Protein AF-A0AAD3TBQ7-F1 (afdb_monomer)

pLDDT: mean 73.4, std 22.84, range [31.66, 98.44]

Nearest PDB structures (foldseek):
  2rlo-assembly1_A  TM=5.713E-01  e=7.160E-03  Homo sapiens
  6czg-assembly2_B  TM=4.416E-01  e=5.048E-02  synthetic construct
  2wwp-assembly2_B  TM=3.673E-01  e=9.680E-02  Homo sapiens
  5yvf-assembly2_B  TM=3.063E-01  e=1.090E-01  Arabidopsis thaliana

Radius of gyration: 25.87 Å; Cα contacts (8 Å, |Δi|>4): 224; chains: 1; bounding box: 69×40×96 Å

Foldseek 3Di:
DDDDDDDDDDDDDDDDDDDDDDDDDDDDDDDDDDDDDDDDDDDPDDDDPDVVVVVVVVVLQVCLQCDQAVFDWWWWADPVRDIFIWGWHWDQDPLLFIKIKTWGDDDDDDDIDIDIFTFQDKAQPDDQRPVQCPDPQSVFKGKMWTATPVRDTIMIIDSGPVRSCSNRVNSVVSNVRSVVVCCVVVVPD

Sequence (189 aa):
MLYAHTALRGAATMKARTAKEMCNIAAVLPMERGLGMGMGMKTDSYTFQTGELFAKQDFFSLCSERLLAGGGELLKRTRTGELHWKRVSVYINDLDQVVLKMKSRRVAGTLTKKKKKILVEVYKDIPAWPERCLVEGAEERRYFGLKTVAGRVIQFECRNQQEFNVWTHGISRLLGVAKERRLKYFGVL

InterPro domains:
  IPR008546 VAN3-binding protein-like, auxin canalisation domain [PF05703] (4-33)
  IPR013666 Pleckstrin-like, plant [PF08458] (73-177)
  IPR040269 VAN3-binding protein [PTHR31351] (4-178)

Structure (mmCIF, N/CA/C/O backbone):
data_AF-A0AAD3TBQ7-F1
#
_entry.id   AF-A0AAD3TBQ7-F1
#
loop_
_atom_site.group_PDB
_atom_site.id
_atom_site.type_symbol
_atom_site.label_atom_id
_atom_site.label_alt_id
_atom_site.label_comp_id
_atom_site.label_asym_id
_atom_site.label_entity_id
_atom_site.label_seq_id
_atom_site.pdbx_PDB_ins_code
_atom_site.Cartn_x
_atom_site.Cartn_y
_atom_site.Cartn_z
_atom_site.occupancy
_atom_site.B_iso_or_equiv
_atom_site.auth_seq_id
_atom_site.auth_comp_id
_atom_site.auth_asym_id
_atom_site.auth_atom_id
_atom_site.pdbx_PDB_model_num
ATOM 1 N N . MET A 1 1 ? -6.670 5.256 -71.013 1.00 42.25 1 MET A N 1
ATOM 2 C CA . MET A 1 1 ? -5.350 5.856 -70.726 1.00 42.25 1 MET A CA 1
ATOM 3 C C . MET A 1 1 ? -4.974 5.524 -69.290 1.00 42.25 1 MET A C 1
ATOM 5 O O . MET A 1 1 ? -5.834 5.591 -68.424 1.00 42.25 1 MET A O 1
ATOM 9 N N . LEU A 1 2 ? -3.727 5.083 -69.113 1.00 46.84 2 LEU A N 1
ATOM 10 C CA . LEU A 1 2 ? -2.997 4.741 -67.877 1.00 46.84 2 LEU A CA 1
ATOM 11 C C . LEU A 1 2 ? -2.989 5.960 -66.910 1.00 46.84 2 LEU A C 1
ATOM 13 O O . LEU A 1 2 ? -3.195 7.072 -67.381 1.00 46.84 2 LEU A O 1
ATOM 17 N N . TYR A 1 3 ? -2.831 5.888 -65.581 1.00 46.12 3 TYR A N 1
ATOM 18 C CA . TYR A 1 3 ? -1.814 5.214 -64.763 1.00 46.12 3 TYR A CA 1
ATOM 19 C C . TYR A 1 3 ? -2.319 4.963 -63.325 1.00 46.12 3 TYR A C 1
ATOM 21 O O . TYR A 1 3 ? -3.111 5.733 -62.786 1.00 46.12 3 TYR A O 1
ATOM 29 N N . ALA A 1 4 ? -1.799 3.908 -62.693 1.00 55.41 4 ALA A N 1
ATOM 30 C CA . ALA A 1 4 ? -1.870 3.659 -61.252 1.00 55.41 4 ALA A CA 1
ATOM 31 C C . ALA A 1 4 ? -0.848 4.518 -60.483 1.00 55.41 4 ALA A C 1
ATOM 33 O O . ALA A 1 4 ? 0.204 4.830 -61.036 1.00 55.41 4 ALA A O 1
ATOM 34 N N . HIS A 1 5 ? -1.073 4.785 -59.188 1.00 47.25 5 HIS A N 1
ATOM 35 C CA . HIS A 1 5 ? 0.042 4.838 -58.237 1.00 47.25 5 HIS A CA 1
ATOM 36 C C . HIS A 1 5 ? -0.367 4.480 -56.799 1.00 47.25 5 HIS A C 1
ATOM 38 O O . HIS A 1 5 ? -1.436 4.826 -56.304 1.00 47.25 5 HIS A O 1
ATOM 44 N N . THR A 1 6 ? 0.530 3.723 -56.183 1.00 54.62 6 THR A N 1
ATOM 45 C CA . THR A 1 6 ? 0.388 2.851 -55.016 1.00 54.62 6 THR A CA 1
ATOM 46 C C . THR A 1 6 ? 0.712 3.564 -53.694 1.00 54.62 6 THR A C 1
ATOM 48 O O . THR A 1 6 ? 1.443 4.550 -53.666 1.00 54.62 6 THR A O 1
ATOM 51 N N . ALA A 1 7 ? 0.174 3.022 -52.595 1.00 51.16 7 ALA A N 1
ATOM 52 C CA . ALA A 1 7 ? 0.350 3.422 -51.195 1.00 51.16 7 ALA A CA 1
ATOM 53 C C . ALA A 1 7 ? 1.805 3.422 -50.675 1.00 51.16 7 ALA A C 1
ATOM 55 O O . ALA A 1 7 ? 2.646 2.679 -51.177 1.00 51.16 7 ALA A O 1
ATOM 56 N N . LEU A 1 8 ? 2.060 4.122 -49.555 1.00 45.53 8 LEU A N 1
ATOM 57 C CA . LEU A 1 8 ? 3.226 3.855 -48.701 1.00 45.53 8 LEU A CA 1
ATOM 58 C C . LEU A 1 8 ? 2.840 3.729 -47.213 1.00 45.53 8 LEU A C 1
ATOM 60 O O . LEU A 1 8 ? 2.428 4.686 -46.560 1.00 45.53 8 LEU A O 1
ATOM 64 N N . ARG A 1 9 ? 2.998 2.507 -46.685 1.00 55.53 9 ARG A N 1
ATOM 65 C CA . ARG A 1 9 ? 3.034 2.157 -45.256 1.00 55.53 9 ARG A CA 1
ATOM 66 C C . ARG A 1 9 ? 4.308 2.740 -44.641 1.00 55.53 9 ARG A C 1
ATOM 68 O O . ARG A 1 9 ? 5.403 2.341 -45.024 1.00 55.53 9 ARG A O 1
ATOM 75 N N . GLY A 1 10 ? 4.179 3.604 -43.640 1.00 47.69 10 GLY A N 1
ATOM 76 C CA . GLY A 1 10 ? 5.296 3.930 -42.754 1.00 47.69 10 GLY A CA 1
ATOM 77 C C . GLY A 1 10 ? 5.580 2.756 -41.815 1.00 47.69 10 GLY A C 1
ATOM 78 O O . GLY A 1 10 ? 4.880 2.583 -40.822 1.00 47.69 10 GLY A O 1
ATOM 79 N N . ALA A 1 11 ? 6.583 1.936 -42.134 1.00 49.84 11 ALA A N 1
ATOM 80 C CA . ALA A 1 11 ? 7.152 0.941 -41.229 1.00 49.84 11 ALA A CA 1
ATOM 81 C C . ALA A 1 11 ? 8.442 1.513 -40.625 1.00 49.84 11 ALA A C 1
ATOM 83 O O . ALA A 1 11 ? 9.404 1.765 -41.347 1.00 49.84 11 ALA A O 1
ATOM 84 N N . ALA A 1 12 ? 8.462 1.741 -39.310 1.00 52.12 12 ALA A N 1
ATOM 85 C CA . ALA A 1 12 ? 9.666 2.146 -38.593 1.00 52.12 12 ALA A CA 1
ATOM 86 C C . ALA A 1 12 ? 10.399 0.906 -38.064 1.00 52.12 12 ALA A C 1
ATOM 88 O O . ALA A 1 12 ? 9.845 0.070 -37.351 1.00 52.12 12 ALA A O 1
ATOM 89 N N . THR A 1 13 ? 11.654 0.799 -38.475 1.00 50.44 13 THR A N 1
ATOM 90 C CA . THR A 1 13 ? 12.588 -0.309 -38.295 1.00 50.44 13 THR A CA 1
ATOM 91 C C . THR A 1 13 ? 13.073 -0.412 -36.847 1.00 50.44 13 THR A C 1
ATOM 93 O O . THR A 1 13 ? 13.692 0.509 -36.317 1.00 50.44 13 THR A O 1
ATOM 96 N N . MET A 1 14 ? 12.861 -1.570 -36.219 1.00 45.75 14 MET A N 1
ATOM 97 C CA . MET A 1 14 ? 13.559 -1.973 -34.996 1.00 45.75 14 MET A CA 1
ATOM 98 C C . MET A 1 14 ? 15.008 -2.337 -35.350 1.00 45.75 14 MET A C 1
ATOM 100 O O . MET A 1 14 ? 15.237 -3.264 -36.125 1.00 45.75 14 MET A O 1
ATOM 104 N N . LYS A 1 15 ? 15.996 -1.635 -34.783 1.00 49.78 15 LYS A N 1
ATOM 105 C CA . LYS A 1 15 ? 17.397 -2.080 -34.819 1.00 49.78 15 LYS A CA 1
ATOM 106 C C . LYS A 1 15 ? 17.667 -2.993 -33.628 1.00 49.78 15 LYS A C 1
ATOM 108 O O . LYS A 1 15 ? 17.834 -2.530 -32.504 1.00 49.78 15 LYS A O 1
ATOM 113 N N . ALA A 1 16 ? 17.725 -4.288 -33.915 1.00 45.72 16 ALA A N 1
ATOM 114 C CA . ALA A 1 16 ? 18.378 -5.279 -33.077 1.00 45.72 16 ALA A CA 1
ATOM 115 C C . ALA A 1 16 ? 19.889 -5.003 -33.030 1.00 45.72 16 ALA A C 1
ATOM 117 O O . ALA A 1 16 ? 20.486 -4.603 -34.033 1.00 45.72 16 ALA A O 1
ATOM 118 N N . ARG A 1 17 ? 20.516 -5.242 -31.876 1.00 52.56 17 ARG A N 1
ATOM 119 C CA . ARG A 1 17 ? 21.960 -5.461 -31.799 1.00 52.56 17 ARG A CA 1
ATOM 120 C C . ARG A 1 17 ? 22.210 -6.890 -31.347 1.00 52.56 17 ARG A C 1
ATOM 122 O O . ARG A 1 17 ? 21.665 -7.351 -30.349 1.00 52.56 17 ARG A O 1
ATOM 129 N N . THR A 1 18 ? 22.978 -7.554 -32.192 1.00 41.75 18 THR A N 1
ATOM 130 C CA . THR A 1 18 ? 23.387 -8.951 -32.201 1.00 41.75 18 THR A CA 1
ATOM 131 C C . THR A 1 18 ? 24.326 -9.272 -31.043 1.00 41.75 18 THR A C 1
ATOM 133 O O . THR A 1 18 ? 25.149 -8.445 -30.655 1.00 41.75 18 THR A O 1
ATOM 136 N N . ALA A 1 19 ? 24.199 -10.494 -30.530 1.00 43.62 19 ALA A N 1
ATOM 137 C CA . ALA A 1 19 ? 25.083 -11.093 -29.544 1.00 43.62 19 ALA A CA 1
ATOM 138 C C . ALA A 1 19 ? 26.483 -11.375 -30.114 1.00 43.62 19 ALA A C 1
ATOM 140 O O . ALA A 1 19 ? 26.628 -11.893 -31.221 1.00 43.62 19 ALA A O 1
ATOM 141 N N . LYS A 1 20 ? 27.493 -11.054 -29.310 1.00 42.38 20 LYS A N 1
ATOM 142 C CA . LYS A 1 20 ? 28.893 -11.497 -29.365 1.00 42.38 20 LYS A CA 1
ATOM 143 C C . LYS A 1 20 ? 29.480 -10.985 -28.032 1.00 42.38 20 LYS A C 1
ATOM 145 O O . LYS A 1 20 ? 29.210 -9.845 -27.687 1.00 42.38 20 LYS A O 1
ATOM 150 N N . GLU A 1 21 ? 30.158 -11.718 -27.161 1.00 40.66 21 GLU A N 1
ATOM 151 C CA . GL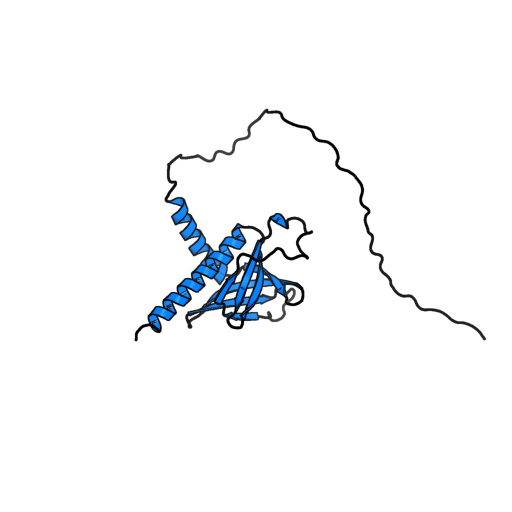U A 1 21 ? 31.088 -12.830 -27.311 1.00 40.66 21 GLU A CA 1
ATOM 152 C C . GLU A 1 21 ? 31.076 -13.701 -26.041 1.00 40.66 21 GLU A C 1
ATOM 154 O O . GLU A 1 21 ? 30.548 -13.330 -24.995 1.00 40.66 21 GLU A O 1
ATOM 159 N N . MET A 1 22 ? 31.643 -14.894 -26.180 1.00 32.91 22 MET A N 1
ATOM 160 C CA . MET A 1 22 ? 31.826 -15.917 -25.155 1.00 32.91 22 MET A CA 1
ATOM 161 C C . MET A 1 22 ? 32.730 -15.392 -24.029 1.00 32.91 22 MET A C 1
ATOM 163 O O . MET A 1 22 ? 33.886 -15.076 -24.290 1.00 32.91 22 MET A O 1
ATOM 167 N N . CYS A 1 23 ? 32.262 -15.371 -22.779 1.00 40.97 23 CYS A N 1
ATOM 168 C CA . CYS A 1 23 ? 33.160 -15.181 -21.636 1.00 40.97 23 CYS A CA 1
ATOM 169 C C . CYS A 1 23 ? 33.561 -16.543 -21.080 1.00 40.97 23 CYS A C 1
ATOM 171 O O . CYS A 1 23 ? 32.899 -17.131 -20.228 1.00 40.97 23 CYS A O 1
ATOM 173 N N . ASN A 1 24 ? 34.656 -17.029 -21.650 1.00 36.28 24 ASN A N 1
ATOM 174 C CA . ASN A 1 24 ? 35.470 -18.114 -21.148 1.00 36.28 24 ASN A CA 1
ATOM 175 C C . ASN A 1 24 ? 36.608 -17.506 -20.304 1.00 36.28 24 ASN A C 1
ATOM 177 O O . ASN A 1 24 ? 37.089 -16.420 -20.618 1.00 36.28 24 ASN A O 1
ATOM 181 N N . ILE A 1 25 ? 37.088 -18.291 -19.338 1.00 39.38 25 ILE A N 1
ATOM 182 C CA . ILE A 1 25 ? 38.365 -18.172 -18.607 1.00 39.38 25 ILE A CA 1
ATOM 183 C C . ILE A 1 25 ? 38.334 -17.421 -17.263 1.00 39.38 25 ILE A C 1
ATOM 185 O O . ILE A 1 25 ? 38.045 -16.235 -17.138 1.00 39.38 25 ILE A O 1
ATOM 189 N N . ALA A 1 26 ? 38.710 -18.211 -16.258 1.00 40.97 26 ALA A N 1
ATOM 190 C CA . ALA A 1 26 ? 39.033 -17.889 -14.883 1.00 40.97 26 ALA A CA 1
ATOM 191 C C . ALA A 1 26 ? 40.442 -17.282 -14.715 1.00 40.97 26 ALA A C 1
ATOM 193 O O . ALA A 1 26 ? 41.349 -17.632 -15.461 1.00 40.97 26 ALA A O 1
ATOM 194 N N . ALA A 1 27 ? 40.623 -16.478 -13.662 1.00 35.12 27 ALA A N 1
ATOM 195 C CA . ALA A 1 27 ? 41.831 -16.325 -12.821 1.00 35.12 27 ALA A CA 1
ATOM 196 C C . ALA A 1 27 ? 41.459 -15.313 -11.708 1.00 35.12 27 ALA A C 1
ATOM 198 O O . ALA A 1 27 ? 41.005 -14.219 -12.016 1.00 35.12 27 ALA A O 1
ATOM 199 N N . VAL A 1 28 ? 41.314 -15.670 -10.427 1.00 31.66 28 VAL A N 1
ATOM 200 C CA . VAL A 1 28 ? 42.328 -15.988 -9.396 1.00 31.66 28 VAL A CA 1
ATOM 201 C C . VAL A 1 28 ? 43.287 -14.820 -9.053 1.00 31.66 28 VAL A C 1
ATOM 203 O O . VAL A 1 28 ? 44.365 -14.723 -9.620 1.00 31.66 28 VAL A O 1
ATOM 206 N N . LEU A 1 29 ? 42.854 -14.027 -8.050 1.00 36.78 29 LEU A N 1
ATOM 207 C CA . LEU A 1 29 ? 43.549 -13.449 -6.862 1.00 36.78 29 LEU A CA 1
ATOM 208 C C . LEU A 1 29 ? 44.758 -12.460 -7.031 1.00 36.78 29 LEU A C 1
ATOM 210 O O . LEU A 1 29 ? 45.100 -12.101 -8.148 1.00 36.78 29 LEU A O 1
ATOM 214 N N . PRO A 1 30 ? 45.366 -11.924 -5.936 1.00 48.38 30 PRO A N 1
ATOM 215 C CA . PRO A 1 30 ? 45.041 -10.636 -5.282 1.00 48.38 30 PRO A CA 1
ATOM 216 C C . PRO A 1 30 ? 46.277 -9.704 -5.107 1.00 48.38 30 PRO A C 1
ATOM 218 O O . PRO A 1 30 ? 47.409 -10.164 -5.215 1.00 48.38 30 PRO A O 1
ATOM 221 N N . MET A 1 31 ? 46.119 -8.421 -4.731 1.00 34.81 31 MET A N 1
ATOM 222 C CA . MET A 1 31 ? 47.229 -7.695 -4.073 1.00 34.81 31 MET A CA 1
ATOM 223 C C . MET A 1 31 ? 46.804 -6.478 -3.238 1.00 34.81 31 MET A C 1
ATOM 225 O O . MET A 1 31 ? 46.026 -5.634 -3.677 1.00 34.81 31 MET A O 1
ATOM 229 N N . GLU A 1 32 ? 47.369 -6.409 -2.031 1.00 43.44 32 GLU A N 1
ATOM 230 C CA . GLU A 1 32 ? 47.371 -5.280 -1.097 1.00 43.44 32 GLU A CA 1
ATOM 231 C C . GLU A 1 32 ? 48.221 -4.099 -1.597 1.00 43.44 32 GLU A C 1
ATOM 233 O O . GLU A 1 32 ? 49.292 -4.308 -2.169 1.00 43.44 32 GLU A O 1
ATOM 238 N N . ARG A 1 33 ? 47.810 -2.867 -1.257 1.00 38.25 33 ARG A N 1
ATOM 239 C CA . ARG A 1 33 ? 48.597 -1.854 -0.509 1.00 38.25 33 ARG A CA 1
ATOM 240 C C . ARG A 1 33 ? 47.831 -0.530 -0.468 1.00 38.25 33 ARG A C 1
ATOM 242 O O . ARG A 1 33 ? 47.421 -0.001 -1.495 1.00 38.25 33 ARG A O 1
ATOM 249 N N . GLY A 1 34 ? 47.621 -0.032 0.748 1.00 34.09 34 GLY A N 1
ATOM 250 C CA . GLY A 1 34 ? 46.880 1.194 1.026 1.00 34.09 34 GLY A CA 1
ATOM 251 C C . GLY A 1 34 ? 47.689 2.472 0.841 1.00 34.09 34 GLY A C 1
ATOM 252 O O . GLY A 1 34 ? 48.913 2.436 0.826 1.00 34.09 34 GLY A O 1
ATOM 253 N N . LEU A 1 35 ? 46.969 3.592 0.787 1.00 33.34 35 LEU A N 1
ATOM 254 C CA . LEU A 1 35 ? 47.406 4.927 1.189 1.00 33.34 35 LEU A CA 1
ATOM 255 C C . LEU A 1 35 ? 46.152 5.708 1.606 1.00 33.34 35 LEU A C 1
ATOM 257 O O . LEU A 1 35 ? 45.131 5.686 0.920 1.00 33.34 35 LEU A O 1
ATOM 261 N N . GLY A 1 36 ? 46.218 6.301 2.796 1.00 33.72 36 GLY A N 1
ATOM 262 C CA . GLY A 1 36 ? 45.085 6.898 3.487 1.00 33.72 36 GLY A CA 1
ATOM 263 C C . GLY A 1 36 ? 44.703 8.290 2.996 1.00 33.72 36 GLY A C 1
ATOM 264 O O . GLY A 1 36 ? 45.532 9.061 2.529 1.00 33.72 36 GLY A O 1
ATOM 265 N N . MET A 1 37 ? 43.439 8.632 3.229 1.00 37.91 37 MET A N 1
ATOM 266 C CA . MET A 1 37 ? 43.007 10.005 3.452 1.00 37.91 37 MET A CA 1
ATOM 267 C C . MET A 1 37 ? 41.898 9.966 4.501 1.00 37.91 37 MET A C 1
ATOM 269 O O . MET A 1 37 ? 40.911 9.244 4.360 1.00 37.91 37 MET A O 1
ATOM 273 N N . GLY A 1 38 ? 42.127 10.673 5.604 1.00 36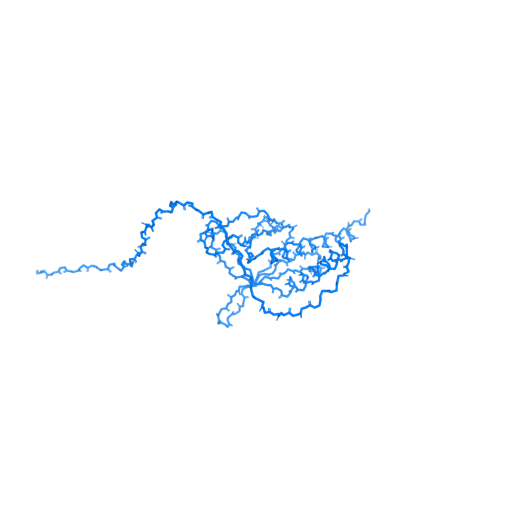.44 38 GLY A N 1
ATOM 274 C CA . GLY A 1 38 ? 41.264 10.655 6.770 1.00 36.44 38 GLY A CA 1
ATOM 275 C C . GLY A 1 38 ? 39.954 11.402 6.553 1.00 36.44 38 GLY A C 1
ATOM 276 O O . GLY A 1 38 ? 39.926 12.501 6.010 1.00 36.44 38 GLY A O 1
ATOM 277 N N . MET A 1 39 ? 38.888 10.827 7.099 1.00 38.50 39 MET A N 1
ATOM 278 C CA . MET A 1 39 ? 37.753 11.574 7.622 1.00 38.50 39 MET A CA 1
ATOM 279 C C . MET A 1 39 ? 37.500 11.011 9.021 1.00 38.50 39 MET A C 1
ATOM 281 O O . MET A 1 39 ? 37.041 9.882 9.182 1.00 38.50 39 MET A O 1
ATOM 285 N N . GLY A 1 40 ? 37.902 11.770 10.039 1.00 34.12 40 GLY A N 1
ATOM 286 C CA . GLY A 1 40 ? 37.692 11.410 11.432 1.00 34.12 40 GLY A CA 1
ATOM 287 C C . GLY A 1 40 ? 36.212 11.487 11.786 1.00 34.12 40 GLY A C 1
ATOM 288 O O . GLY A 1 40 ? 35.652 12.575 11.891 1.00 34.12 40 GLY A O 1
ATOM 289 N N . MET A 1 41 ? 35.596 10.336 12.027 1.00 42.22 41 MET A N 1
ATOM 290 C CA . MET A 1 41 ? 34.458 10.238 12.931 1.00 42.22 41 MET A CA 1
ATOM 291 C C . MET A 1 41 ? 34.954 9.506 14.171 1.00 42.22 41 MET A C 1
ATOM 293 O O . MET A 1 41 ? 35.457 8.389 14.083 1.00 42.22 41 MET A O 1
ATOM 297 N N . LYS A 1 42 ? 34.884 10.187 15.317 1.00 32.50 42 LYS A N 1
ATOM 298 C CA . LYS A 1 42 ? 35.161 9.603 16.627 1.00 32.50 42 LYS A CA 1
ATOM 2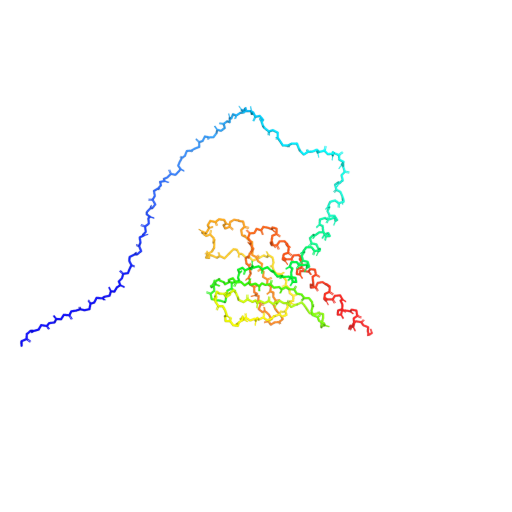99 C C . LYS A 1 42 ? 34.248 8.394 16.824 1.00 32.50 42 LYS A C 1
ATOM 301 O O . LYS A 1 42 ? 33.032 8.544 16.906 1.00 32.50 42 LYS A O 1
ATOM 306 N N . THR A 1 43 ? 34.853 7.216 16.883 1.00 34.41 43 THR A N 1
ATOM 307 C CA . THR A 1 43 ? 34.223 5.994 17.369 1.00 34.41 43 THR A CA 1
ATOM 308 C C . THR A 1 43 ? 34.377 5.985 18.882 1.00 34.41 43 THR A C 1
ATOM 310 O O . THR A 1 43 ? 35.428 5.599 19.387 1.00 34.41 43 THR A O 1
ATOM 313 N N . ASP A 1 44 ? 33.343 6.406 19.603 1.00 34.94 44 ASP A N 1
ATOM 314 C CA . ASP A 1 44 ? 33.215 6.028 21.006 1.00 34.94 44 ASP A CA 1
ATOM 315 C C . ASP A 1 44 ? 32.627 4.617 21.030 1.00 34.94 44 ASP A C 1
ATOM 317 O O . ASP A 1 44 ? 31.449 4.388 20.752 1.00 34.94 44 ASP A O 1
ATOM 321 N N . SER A 1 45 ? 33.493 3.646 21.301 1.00 47.94 45 SER A N 1
ATOM 322 C CA . SER A 1 45 ? 33.112 2.275 21.598 1.00 47.94 45 SER A CA 1
ATOM 323 C C . SER A 1 45 ? 32.361 2.244 22.927 1.00 47.94 45 SER A C 1
ATOM 325 O O . SER A 1 45 ? 32.974 2.304 23.993 1.00 47.94 45 SER A O 1
ATOM 327 N N . TYR A 1 46 ? 31.041 2.102 22.873 1.00 39.41 46 TYR A N 1
ATOM 328 C CA . TYR A 1 46 ? 30.271 1.563 23.983 1.00 39.41 46 TYR A CA 1
ATOM 329 C C . TYR A 1 46 ? 29.381 0.430 23.468 1.00 39.41 46 TYR A C 1
ATOM 331 O O . TYR A 1 46 ? 28.558 0.575 22.568 1.00 39.41 46 TYR A O 1
ATOM 339 N N . THR A 1 47 ? 29.608 -0.745 24.037 1.00 48.28 47 THR A N 1
ATOM 340 C CA . THR A 1 47 ? 28.733 -1.915 24.021 1.00 48.28 47 THR A CA 1
ATOM 341 C C . THR A 1 47 ? 27.272 -1.516 24.233 1.00 48.28 47 THR A C 1
ATOM 343 O O . THR A 1 47 ? 26.900 -1.159 25.347 1.00 48.28 47 THR A O 1
ATOM 346 N N . PHE A 1 48 ? 26.429 -1.607 23.199 1.00 42.81 48 PHE A N 1
ATOM 347 C CA . PHE A 1 48 ? 24.973 -1.491 23.359 1.00 42.81 48 PHE A CA 1
ATOM 348 C C . PHE A 1 48 ? 24.203 -2.281 22.291 1.00 42.81 48 PHE A C 1
ATOM 350 O O . PHE A 1 48 ? 23.407 -1.752 21.522 1.00 42.81 48 PHE A O 1
ATOM 357 N N . GLN A 1 49 ? 24.415 -3.597 22.260 1.00 47.25 49 GLN A N 1
ATOM 358 C CA . GLN A 1 49 ? 23.790 -4.505 21.287 1.00 47.25 49 GLN A CA 1
ATOM 359 C C . GLN A 1 49 ? 22.278 -4.747 21.523 1.00 47.25 49 GLN A C 1
ATOM 361 O O . GLN A 1 49 ? 21.664 -5.550 20.826 1.00 47.25 49 GLN A O 1
ATOM 366 N N . THR A 1 50 ? 21.652 -4.025 22.462 1.00 48.16 50 THR A N 1
ATOM 367 C CA . THR A 1 50 ? 20.253 -4.251 22.878 1.00 48.16 50 THR A CA 1
ATOM 368 C C . THR A 1 50 ? 19.359 -3.005 22.751 1.00 48.16 50 THR A C 1
ATOM 370 O O . THR A 1 50 ? 18.155 -3.139 22.553 1.00 48.16 50 THR A O 1
ATOM 373 N N . GLY A 1 51 ? 19.916 -1.786 22.796 1.00 44.72 51 GLY A N 1
ATOM 374 C CA . GLY A 1 51 ? 19.149 -0.525 22.718 1.00 44.72 51 GLY A CA 1
ATOM 375 C C . GLY A 1 51 ? 18.949 0.031 21.303 1.00 44.72 51 GLY A C 1
ATOM 376 O O . GLY A 1 51 ? 17.934 0.672 21.036 1.00 44.72 51 GLY A O 1
ATOM 377 N N . GLU A 1 52 ? 19.855 -0.268 20.365 1.00 48.44 52 GLU A N 1
ATOM 378 C CA . GLU A 1 52 ? 19.722 0.145 18.958 1.00 48.44 52 GLU A CA 1
ATOM 379 C C . GLU A 1 52 ? 18.494 -0.467 18.283 1.00 48.44 52 GLU A C 1
ATOM 381 O O . GLU A 1 52 ? 17.867 0.173 17.447 1.00 48.44 52 GLU A O 1
ATOM 386 N N . LEU A 1 53 ? 18.120 -1.696 18.644 1.00 49.53 53 LEU A N 1
ATOM 387 C CA . LEU A 1 53 ? 16.975 -2.385 18.047 1.00 49.53 53 LEU A CA 1
ATOM 388 C C . LEU A 1 53 ? 15.643 -1.751 18.463 1.00 49.53 53 LEU A C 1
ATOM 390 O O . LEU A 1 53 ? 14.766 -1.599 17.614 1.00 49.53 53 LEU A O 1
ATOM 394 N N . PHE A 1 54 ? 15.521 -1.327 19.724 1.00 47.03 54 PHE A N 1
ATOM 395 C CA . PHE A 1 54 ? 14.359 -0.587 20.224 1.00 47.03 54 PHE A CA 1
ATOM 396 C C . PHE A 1 54 ? 14.288 0.814 19.610 1.00 47.03 54 PHE A C 1
ATOM 398 O O . PHE A 1 54 ? 13.279 1.157 19.002 1.00 47.03 54 PHE A O 1
ATOM 405 N N . ALA A 1 55 ? 15.389 1.571 19.628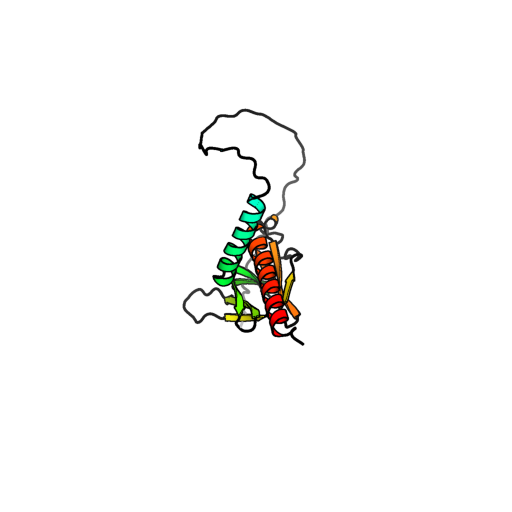 1.00 54.53 55 ALA A N 1
ATOM 406 C CA . ALA A 1 55 ? 15.440 2.901 19.019 1.00 54.53 55 ALA A CA 1
ATOM 407 C C . ALA A 1 55 ? 15.184 2.865 17.501 1.00 54.53 55 ALA A C 1
ATOM 409 O O . ALA A 1 55 ? 14.510 3.734 16.948 1.00 54.53 55 ALA A O 1
ATOM 410 N N . LYS A 1 56 ? 15.671 1.829 16.809 1.00 55.06 56 LYS A N 1
ATOM 411 C CA . LYS A 1 56 ? 15.432 1.608 15.380 1.00 55.06 56 LYS A CA 1
ATOM 412 C C . LYS A 1 56 ? 13.990 1.178 15.113 1.00 55.06 56 LYS A C 1
ATOM 414 O O . LYS A 1 56 ? 13.420 1.642 14.128 1.00 55.06 56 LYS A O 1
ATOM 419 N N . GLN A 1 57 ? 13.378 0.354 15.969 1.00 55.12 57 GLN A N 1
ATOM 420 C CA . GLN A 1 57 ? 11.944 0.045 15.890 1.00 55.12 57 GLN A CA 1
ATOM 421 C C . GLN A 1 57 ? 11.082 1.294 16.099 1.00 55.12 57 GLN A C 1
ATOM 423 O O . GLN A 1 57 ? 10.168 1.516 15.307 1.00 55.12 57 GLN A O 1
ATOM 428 N N . ASP A 1 58 ? 11.411 2.144 17.070 1.00 60.47 58 ASP A N 1
ATOM 429 C CA . ASP A 1 58 ? 10.707 3.403 17.333 1.00 60.47 58 ASP A CA 1
ATOM 430 C C . ASP A 1 58 ? 10.904 4.421 16.204 1.00 60.47 58 ASP A C 1
ATOM 432 O O . ASP A 1 58 ? 9.952 5.067 15.764 1.00 60.47 58 ASP A O 1
ATOM 436 N N . PHE A 1 59 ? 12.109 4.503 15.640 1.00 57.47 59 PHE A N 1
ATOM 437 C CA . PHE A 1 59 ? 12.390 5.338 14.476 1.00 57.47 59 PHE A CA 1
ATOM 438 C C . PHE A 1 59 ? 11.654 4.843 13.226 1.00 57.47 59 PHE A C 1
ATOM 440 O O . PHE A 1 59 ? 10.992 5.631 12.555 1.00 57.47 59 PHE A O 1
ATOM 447 N N . PHE A 1 60 ? 11.675 3.539 12.921 1.00 59.75 60 PHE A N 1
ATOM 448 C CA . PHE A 1 60 ? 10.865 2.976 11.834 1.00 59.75 60 PHE A CA 1
ATOM 449 C C . PHE A 1 60 ? 9.370 3.186 12.078 1.00 59.75 60 PHE A C 1
ATOM 451 O O . PHE A 1 60 ? 8.628 3.453 11.136 1.00 59.75 60 PHE A O 1
ATOM 458 N N . SER A 1 61 ? 8.927 3.110 13.327 1.00 60.84 61 SER A N 1
ATOM 459 C CA . SER A 1 61 ? 7.550 3.327 13.764 1.00 60.84 61 SER A CA 1
ATOM 460 C C . SER A 1 61 ? 7.094 4.779 13.536 1.00 60.84 61 SER A C 1
ATOM 462 O O . SER A 1 61 ? 6.080 4.996 12.870 1.00 60.84 61 SER A O 1
ATOM 464 N N . LEU A 1 62 ? 7.882 5.773 13.961 1.00 62.00 62 LEU A N 1
ATOM 465 C CA . LEU A 1 62 ? 7.609 7.208 13.787 1.00 62.00 62 LEU A CA 1
ATOM 466 C C . LEU A 1 62 ? 7.790 7.681 12.338 1.00 62.00 62 LEU A C 1
ATOM 468 O O . LEU A 1 62 ? 6.954 8.418 11.803 1.00 62.00 62 LEU A O 1
ATOM 472 N N . CYS A 1 63 ? 8.868 7.251 11.675 1.00 58.75 63 CYS A N 1
ATOM 473 C CA . CYS A 1 63 ? 9.123 7.582 10.277 1.00 58.75 63 CYS A CA 1
ATOM 474 C C . CYS A 1 63 ? 8.089 6.938 9.363 1.00 58.75 63 CYS A C 1
ATOM 476 O O . CYS A 1 63 ? 7.627 7.604 8.440 1.00 58.75 63 CYS A O 1
ATOM 478 N N . SER A 1 64 ? 7.682 5.688 9.613 1.00 65.25 64 SER A N 1
ATOM 479 C CA . SER A 1 64 ? 6.643 5.051 8.801 1.00 65.25 64 SER A CA 1
ATOM 480 C C . SER A 1 64 ? 5.311 5.766 8.949 1.00 65.25 64 SER A C 1
ATOM 482 O O . SER A 1 64 ? 4.689 6.053 7.940 1.00 65.25 64 SER A O 1
ATOM 484 N N . GLU A 1 65 ? 4.889 6.161 10.146 1.00 67.44 65 GLU A N 1
ATOM 485 C CA . GLU A 1 65 ? 3.606 6.846 10.318 1.00 67.44 65 GLU A CA 1
ATOM 486 C C . GLU A 1 65 ? 3.564 8.202 9.593 1.00 67.44 65 GLU A C 1
ATOM 488 O O . GLU A 1 65 ? 2.647 8.467 8.807 1.00 67.44 65 GLU A O 1
ATOM 493 N N . ARG A 1 66 ? 4.612 9.024 9.754 1.00 69.88 66 ARG A N 1
ATOM 494 C CA . ARG A 1 66 ? 4.741 10.306 9.040 1.00 69.88 66 ARG A CA 1
ATOM 495 C C . ARG A 1 66 ? 4.875 10.126 7.526 1.00 69.88 66 ARG A C 1
ATOM 497 O O . ARG A 1 66 ? 4.237 10.867 6.777 1.00 69.88 66 ARG A O 1
ATOM 504 N N . LEU A 1 67 ? 5.656 9.151 7.059 1.00 72.31 67 LEU A N 1
ATOM 505 C CA . LEU A 1 67 ? 5.841 8.883 5.625 1.00 72.31 67 LEU A CA 1
ATOM 506 C C . LEU A 1 67 ? 4.582 8.296 4.982 1.00 72.31 67 LEU A C 1
ATOM 508 O O . LEU A 1 67 ? 4.213 8.695 3.878 1.00 72.31 67 LEU A O 1
ATOM 512 N N . LEU A 1 68 ? 3.886 7.393 5.671 1.00 79.62 68 LEU A N 1
ATOM 513 C CA . LEU A 1 68 ? 2.644 6.796 5.193 1.00 79.62 68 LEU A CA 1
ATOM 514 C C . LEU A 1 68 ? 1.540 7.851 5.096 1.00 79.62 68 LEU A C 1
ATOM 516 O O . LEU A 1 68 ? 0.862 7.917 4.068 1.00 79.62 68 LEU A O 1
ATOM 520 N N . ALA A 1 69 ? 1.391 8.721 6.099 1.00 77.19 69 ALA A N 1
ATOM 521 C CA . ALA A 1 69 ? 0.389 9.784 6.082 1.00 77.19 69 ALA A CA 1
ATOM 522 C C . ALA A 1 69 ? 0.744 10.925 5.103 1.00 77.19 69 ALA A C 1
ATOM 524 O O . ALA A 1 69 ? -0.118 11.372 4.337 1.00 77.19 69 ALA A O 1
ATOM 525 N N . GLY A 1 70 ? 2.010 11.367 5.081 1.00 77.06 70 GLY A N 1
ATOM 526 C CA . GLY A 1 70 ? 2.530 12.414 4.182 1.00 77.06 70 GLY A CA 1
ATOM 527 C C . GLY A 1 70 ? 2.614 11.981 2.710 1.00 77.06 70 GLY A C 1
ATOM 528 O O . GLY A 1 70 ? 2.491 12.796 1.783 1.00 77.06 70 GLY A O 1
ATOM 529 N N . GLY A 1 71 ? 2.711 10.671 2.508 1.00 84.75 71 GLY A N 1
ATOM 530 C CA . GLY A 1 71 ? 2.643 9.967 1.244 1.00 84.75 71 GLY A CA 1
ATOM 531 C C . GLY A 1 71 ? 3.951 9.949 0.457 1.00 84.75 71 GLY A C 1
ATOM 532 O O . GLY A 1 71 ? 4.631 10.965 0.339 1.00 84.75 71 GLY A O 1
ATOM 533 N N . GLY A 1 72 ? 4.247 8.803 -0.155 1.00 90.25 72 GLY A N 1
ATOM 534 C CA . GLY A 1 72 ? 5.397 8.586 -1.036 1.00 90.25 72 GLY A CA 1
ATOM 535 C C . GLY A 1 72 ? 4.984 8.243 -2.468 1.00 90.25 72 GLY A C 1
ATOM 536 O O . GLY A 1 72 ? 3.809 8.007 -2.759 1.00 90.25 72 GLY A O 1
ATOM 537 N N . GLU A 1 73 ? 5.941 8.253 -3.389 1.00 92.44 73 GLU A N 1
ATOM 538 C CA . GLU A 1 73 ? 5.710 7.894 -4.789 1.00 92.44 73 GLU A CA 1
ATOM 539 C C . GLU A 1 73 ? 6.063 6.430 -5.036 1.00 92.44 73 GLU A C 1
ATOM 541 O O . GLU A 1 73 ? 7.220 6.046 -4.934 1.00 92.44 73 GLU A O 1
ATOM 546 N N . LEU A 1 74 ? 5.067 5.631 -5.417 1.00 94.38 74 LEU A N 1
ATOM 547 C CA . LEU A 1 74 ? 5.242 4.216 -5.728 1.00 94.38 74 LEU A CA 1
ATOM 548 C C . LEU A 1 74 ? 4.765 3.914 -7.145 1.00 94.38 74 LEU A C 1
ATOM 550 O O . LEU A 1 74 ? 3.780 4.490 -7.634 1.00 94.38 74 LEU A O 1
ATOM 554 N N . LEU A 1 75 ? 5.434 2.967 -7.793 1.00 93.94 75 LEU A N 1
ATOM 555 C CA . LEU A 1 75 ? 4.993 2.430 -9.069 1.00 93.94 75 LEU A CA 1
ATOM 556 C C . LEU A 1 75 ? 3.946 1.348 -8.805 1.00 93.94 75 LEU A C 1
ATOM 558 O O . LEU A 1 75 ? 4.186 0.396 -8.070 1.00 93.94 75 LEU A O 1
ATOM 562 N N . LYS A 1 76 ? 2.754 1.510 -9.376 1.00 95.31 76 LYS A N 1
ATOM 563 C CA . LYS A 1 76 ? 1.621 0.602 -9.186 1.00 95.31 76 LYS A CA 1
ATOM 564 C C . LYS A 1 76 ? 1.406 -0.247 -10.435 1.00 95.31 76 LYS A C 1
ATOM 566 O O . LYS A 1 76 ? 1.214 0.322 -11.512 1.00 95.31 76 LYS A O 1
ATOM 571 N N . ARG A 1 77 ? 1.257 -1.564 -10.271 1.00 94.56 77 ARG A N 1
ATOM 572 C CA . ARG A 1 77 ? 0.817 -2.455 -11.355 1.00 94.56 77 ARG A CA 1
ATOM 573 C C . ARG A 1 77 ? -0.689 -2.363 -11.600 1.00 94.56 77 ARG A C 1
ATOM 575 O O . ARG A 1 77 ? -1.519 -2.344 -10.679 1.00 94.56 77 ARG A O 1
ATOM 582 N N . THR A 1 78 ? -1.072 -2.224 -12.862 1.00 91.38 78 THR A N 1
ATOM 583 C CA . THR A 1 78 ? -2.467 -2.290 -13.310 1.00 91.38 78 THR A CA 1
ATOM 584 C C . THR A 1 78 ? -2.930 -3.745 -13.423 1.00 91.38 78 THR A C 1
ATOM 586 O O . THR A 1 78 ? -2.190 -4.670 -13.119 1.00 91.38 78 THR A O 1
ATOM 589 N N . ARG A 1 79 ? -4.193 -3.964 -13.813 1.00 89.19 79 ARG A N 1
ATOM 590 C CA . ARG A 1 79 ? -4.698 -5.330 -14.042 1.00 89.19 79 ARG A CA 1
ATOM 591 C C . ARG A 1 79 ? -4.151 -5.926 -15.346 1.00 89.19 79 ARG A C 1
ATOM 593 O O . ARG A 1 79 ? -4.086 -7.135 -15.463 1.00 89.19 79 ARG A O 1
ATOM 600 N N . THR A 1 80 ? -3.785 -5.076 -16.299 1.00 89.50 80 THR A N 1
ATOM 601 C CA . THR A 1 80 ? -3.289 -5.447 -17.629 1.00 89.50 80 THR A CA 1
ATOM 602 C C . THR A 1 80 ? -1.765 -5.572 -17.677 1.00 89.50 80 THR A C 1
ATOM 604 O O . THR A 1 80 ? -1.222 -5.804 -18.744 1.00 89.50 80 THR A O 1
ATOM 607 N N . GLY A 1 81 ? -1.068 -5.401 -16.547 1.00 87.31 81 GLY A N 1
ATOM 608 C CA . GLY A 1 81 ? 0.397 -5.462 -16.468 1.00 87.31 81 GLY A CA 1
ATOM 609 C C . GLY A 1 81 ? 1.096 -4.103 -16.576 1.00 87.31 81 GLY A C 1
ATOM 610 O O . GLY A 1 81 ? 2.203 -3.956 -16.074 1.00 87.31 81 GLY A O 1
ATOM 611 N N . GLU A 1 82 ? 0.429 -3.069 -17.101 1.00 90.25 82 GLU A N 1
ATOM 612 C CA . GLU A 1 82 ? 0.992 -1.712 -17.206 1.00 90.25 82 GLU A CA 1
ATOM 613 C C . GLU A 1 82 ? 1.340 -1.105 -15.843 1.00 90.25 82 GLU A C 1
ATOM 615 O O . GLU A 1 82 ? 0.702 -1.410 -14.827 1.00 90.25 82 GLU A O 1
ATOM 620 N N . LEU A 1 83 ? 2.290 -0.169 -15.831 1.00 91.44 83 LEU A N 1
ATOM 621 C CA . LEU A 1 83 ? 2.885 0.372 -14.613 1.00 91.44 83 LEU A CA 1
ATOM 622 C C . LEU A 1 83 ? 2.686 1.882 -14.512 1.00 91.44 83 LEU A C 1
ATOM 624 O O . LEU A 1 83 ? 3.063 2.636 -15.403 1.00 91.44 83 LEU A O 1
ATOM 628 N N . HIS A 1 84 ? 2.105 2.338 -13.401 1.00 90.69 84 HIS A N 1
ATOM 629 C CA . HIS A 1 84 ? 1.721 3.737 -13.215 1.00 90.69 84 HIS A CA 1
ATOM 630 C C . HIS A 1 84 ? 2.252 4.318 -11.910 1.00 90.69 84 HIS A C 1
ATOM 632 O O . HIS A 1 84 ? 1.887 3.852 -10.830 1.00 90.69 84 HIS A O 1
ATOM 638 N N . TRP A 1 85 ? 3.008 5.414 -12.002 1.00 92.31 85 TRP A N 1
ATOM 639 C CA . TRP A 1 85 ? 3.420 6.188 -10.832 1.00 92.31 85 TRP A CA 1
ATOM 640 C C . TRP A 1 85 ? 2.207 6.789 -10.115 1.00 92.31 85 TRP A C 1
ATOM 642 O O . TRP A 1 85 ? 1.324 7.415 -10.726 1.00 92.31 85 TRP A O 1
ATOM 652 N N . LYS A 1 86 ? 2.151 6.585 -8.799 1.00 92.81 86 LYS A N 1
ATOM 653 C CA . LYS A 1 86 ? 1.136 7.145 -7.906 1.00 92.81 86 LYS A CA 1
ATOM 654 C C . LYS A 1 86 ? 1.810 7.777 -6.704 1.00 92.81 86 LYS A C 1
ATOM 656 O O . LYS A 1 86 ? 2.681 7.168 -6.099 1.00 92.81 86 LYS A O 1
ATOM 661 N N . ARG A 1 87 ? 1.304 8.938 -6.289 1.00 93.00 87 ARG A N 1
ATOM 662 C CA . ARG A 1 87 ? 1.514 9.407 -4.922 1.00 93.00 87 ARG A CA 1
ATOM 663 C C . ARG A 1 87 ? 0.538 8.662 -4.020 1.00 93.00 87 ARG A C 1
ATOM 665 O O . ARG A 1 87 ? -0.681 8.790 -4.178 1.00 93.00 87 ARG A O 1
ATOM 672 N N . VAL A 1 88 ? 1.076 7.836 -3.142 1.00 94.56 88 VAL A N 1
ATOM 673 C CA . VAL A 1 88 ? 0.366 6.921 -2.255 1.00 94.56 88 VAL A CA 1
ATOM 674 C C . VAL A 1 88 ? 0.462 7.451 -0.835 1.00 94.56 88 VAL A C 1
ATOM 676 O O . VAL A 1 88 ? 1.526 7.879 -0.422 1.00 94.56 88 VAL A O 1
ATOM 679 N N . SER A 1 89 ? -0.634 7.425 -0.087 1.00 94.94 89 SER A N 1
ATOM 680 C CA . SER A 1 89 ? -0.637 7.664 1.356 1.00 94.94 89 SER A CA 1
ATOM 681 C C . SER A 1 89 ? -1.548 6.646 2.037 1.00 94.94 89 SER A C 1
ATOM 683 O O . SER A 1 89 ? -2.587 6.288 1.471 1.00 94.94 89 SER A O 1
ATOM 685 N N . VAL A 1 90 ? -1.204 6.209 3.242 1.00 96.75 90 VAL A N 1
ATOM 686 C CA . VAL A 1 90 ? -1.994 5.275 4.051 1.00 96.75 90 VAL A CA 1
ATOM 687 C C . VAL A 1 90 ? -2.219 5.878 5.431 1.00 96.75 90 VAL A C 1
ATOM 689 O O . VAL A 1 90 ? -1.309 6.471 5.997 1.00 96.75 90 VAL A O 1
ATOM 692 N N . TYR A 1 91 ? -3.442 5.781 5.941 1.00 95.38 91 TYR A N 1
ATOM 693 C CA . TYR A 1 91 ? -3.830 6.358 7.228 1.00 95.38 91 TYR A CA 1
ATOM 694 C C . TYR A 1 91 ? -5.012 5.591 7.830 1.00 95.38 91 TYR A C 1
ATOM 696 O O . TYR A 1 91 ? -5.723 4.902 7.097 1.00 95.38 91 TYR A O 1
ATOM 704 N N . ILE A 1 92 ? -5.240 5.721 9.136 1.00 95.00 92 ILE A N 1
ATOM 705 C CA . ILE A 1 92 ? -6.452 5.228 9.808 1.00 95.00 92 ILE A CA 1
ATOM 706 C C . ILE A 1 92 ? -7.495 6.353 9.780 1.00 95.00 92 ILE A C 1
ATOM 708 O O . ILE A 1 92 ? -7.162 7.492 10.100 1.00 95.00 92 ILE A O 1
ATOM 712 N N . ASN A 1 93 ? -8.717 6.077 9.321 1.00 95.06 93 ASN A N 1
ATOM 713 C CA . ASN A 1 93 ? -9.819 7.048 9.376 1.00 95.06 93 ASN A CA 1
ATOM 714 C C . ASN A 1 93 ? -10.574 6.978 10.713 1.00 95.06 93 ASN A C 1
ATOM 716 O O . ASN A 1 93 ? -10.327 6.093 11.522 1.00 95.06 93 ASN A O 1
ATOM 720 N N . ASP A 1 94 ? -11.557 7.859 10.885 1.00 93.44 94 ASP A N 1
ATOM 721 C CA . ASP A 1 94 ? -12.376 7.948 12.107 1.00 93.44 94 ASP A CA 1
ATOM 722 C C . ASP A 1 94 ? -13.245 6.703 12.364 1.00 93.44 94 ASP A C 1
ATOM 724 O O . ASP A 1 94 ? -13.781 6.523 13.447 1.00 93.44 94 ASP A O 1
ATOM 728 N N . LEU A 1 95 ? -13.370 5.818 11.369 1.00 94.19 95 LEU A N 1
ATOM 729 C CA . LEU A 1 95 ? -14.045 4.519 11.477 1.00 94.19 95 LEU A CA 1
ATOM 730 C C . LEU A 1 95 ? -13.057 3.379 11.801 1.00 94.19 95 LEU A C 1
ATOM 732 O O . LEU A 1 95 ? -13.340 2.209 11.528 1.00 94.19 95 LEU A O 1
ATOM 736 N N . ASP A 1 96 ? -11.854 3.722 12.269 1.00 94.69 96 ASP A N 1
ATOM 737 C CA . ASP A 1 96 ? -10.735 2.815 12.525 1.00 94.69 96 ASP A CA 1
ATOM 738 C C . ASP A 1 96 ? -10.479 1.845 11.365 1.00 94.69 96 ASP A C 1
ATOM 740 O O . ASP A 1 96 ? -10.329 0.632 11.519 1.00 94.69 96 ASP A O 1
ATOM 744 N N . GLN A 1 97 ? -10.490 2.360 10.139 1.00 96.12 97 GLN A N 1
ATOM 745 C CA . GLN A 1 97 ? -10.160 1.613 8.933 1.00 96.12 97 GLN A CA 1
ATOM 746 C C . GLN A 1 97 ? -8.872 2.133 8.322 1.00 96.12 97 GLN A C 1
ATOM 748 O O . GLN A 1 97 ? -8.681 3.336 8.158 1.00 96.12 97 GLN A O 1
ATOM 753 N N . VAL A 1 98 ? -8.010 1.209 7.901 1.00 97.56 98 VAL A N 1
ATOM 754 C CA . VAL A 1 98 ? -6.799 1.558 7.165 1.00 97.56 98 VAL A CA 1
ATOM 755 C C . VAL A 1 98 ? -7.168 1.897 5.723 1.00 97.56 98 VAL A C 1
ATOM 757 O O . VAL A 1 98 ? -7.641 1.055 4.958 1.00 97.56 98 VAL A O 1
ATOM 760 N N . VAL A 1 99 ? -6.948 3.150 5.338 1.00 97.75 99 VAL A N 1
ATOM 761 C CA . VAL A 1 99 ? -7.300 3.698 4.031 1.00 97.75 99 VAL A CA 1
ATOM 762 C C . VAL A 1 99 ? -6.051 3.925 3.191 1.00 97.75 99 VAL A C 1
ATOM 764 O O . VAL A 1 99 ? -5.233 4.790 3.484 1.00 97.75 99 VAL A O 1
ATOM 767 N N . LEU A 1 100 ? -5.970 3.236 2.056 1.00 97.81 100 LEU A N 1
ATOM 768 C CA . LEU A 1 100 ? -5.061 3.550 0.962 1.00 97.81 100 LEU A CA 1
ATOM 769 C C . LEU A 1 100 ? -5.631 4.682 0.111 1.00 97.81 100 LEU A C 1
ATOM 771 O O . LEU A 1 100 ? -6.678 4.535 -0.524 1.00 97.81 100 LEU A O 1
ATOM 775 N N . LYS A 1 101 ? -4.910 5.791 0.008 1.00 96.00 101 LYS A N 1
ATOM 776 C CA . LYS A 1 101 ? -5.222 6.915 -0.877 1.00 96.00 101 LYS A CA 1
ATOM 777 C C . LYS A 1 101 ? -4.158 7.010 -1.962 1.00 96.00 101 LYS A C 1
ATOM 779 O O . LYS A 1 101 ? -2.988 7.232 -1.693 1.00 96.00 101 LYS A O 1
ATOM 784 N N . MET A 1 102 ? -4.591 6.885 -3.211 1.00 95.06 102 MET A N 1
ATOM 785 C CA . MET A 1 102 ? -3.748 7.014 -4.396 1.00 95.06 102 MET A CA 1
ATOM 786 C C . MET A 1 102 ? -4.123 8.275 -5.167 1.00 95.06 102 MET A C 1
ATOM 788 O O . MET A 1 102 ? -5.298 8.512 -5.465 1.00 95.06 102 MET A O 1
ATOM 792 N N . LYS A 1 103 ? -3.118 9.051 -5.552 1.00 90.94 103 LYS A N 1
ATOM 793 C CA . LYS A 1 103 ? -3.229 10.184 -6.467 1.00 90.94 103 LYS A CA 1
ATOM 794 C C . LYS A 1 103 ? -2.368 9.911 -7.697 1.00 90.94 103 LYS A C 1
ATOM 796 O O . LYS A 1 103 ? -1.243 9.435 -7.580 1.00 90.94 103 LYS A O 1
ATOM 801 N N . SER A 1 104 ? -2.906 10.174 -8.884 1.00 86.38 104 SER A N 1
ATOM 802 C CA . SER A 1 104 ? -2.115 10.073 -10.120 1.00 86.38 104 SER A CA 1
ATOM 803 C C . SER A 1 104 ? -1.139 11.239 -10.216 1.00 86.38 104 SER A C 1
ATOM 805 O O . SER A 1 104 ? -1.547 12.367 -9.948 1.00 86.38 104 SER A O 1
ATOM 807 N N . ARG A 1 105 ? 0.109 10.976 -10.622 1.00 74.38 105 ARG A N 1
ATOM 808 C CA . ARG A 1 105 ? 1.038 12.039 -11.015 1.00 74.38 105 ARG A CA 1
ATOM 809 C C . ARG A 1 105 ? 0.457 12.734 -12.247 1.00 74.38 105 ARG A C 1
ATOM 811 O O . ARG A 1 105 ? 0.096 12.051 -13.203 1.00 74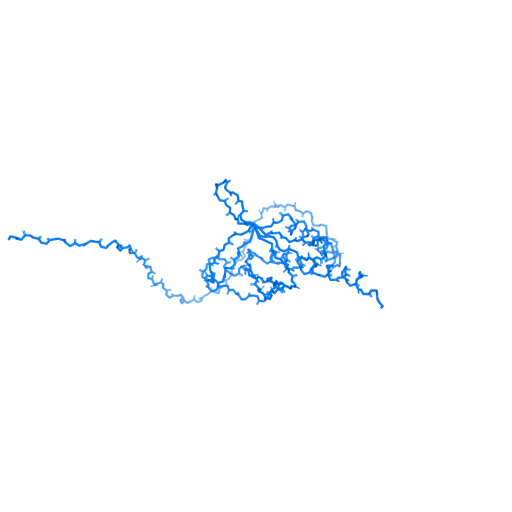.38 105 ARG A O 1
ATOM 818 N N . ARG A 1 106 ? 0.296 14.054 -12.208 1.00 68.31 106 ARG A N 1
ATOM 819 C CA . ARG A 1 106 ? -0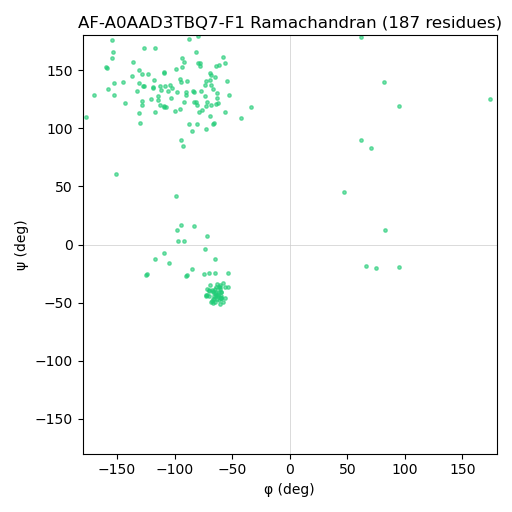.113 14.844 -13.373 1.00 68.31 106 ARG A CA 1
ATOM 820 C C . ARG A 1 106 ? 0.986 15.838 -13.695 1.00 68.31 106 ARG A C 1
ATOM 822 O O . ARG A 1 106 ? 1.516 16.472 -12.791 1.00 68.31 106 ARG A O 1
ATOM 829 N N . VAL A 1 107 ? 1.289 15.946 -14.978 1.00 58.25 107 VAL A N 1
ATOM 830 C CA . VAL A 1 107 ? 2.043 17.050 -15.566 1.00 58.25 107 VAL A CA 1
ATOM 831 C C . VAL A 1 107 ? 0.972 17.987 -16.142 1.00 58.25 107 VAL A C 1
ATOM 833 O O . VAL A 1 107 ? 0.039 17.494 -16.770 1.00 58.25 107 VAL A O 1
ATOM 836 N N . ALA A 1 108 ? 1.049 19.289 -15.854 1.00 57.19 108 ALA A N 1
ATOM 837 C CA . ALA A 1 108 ? 0.115 20.341 -16.296 1.00 57.19 108 ALA A CA 1
ATOM 838 C C . ALA A 1 108 ? -1.310 20.354 -15.671 1.00 57.19 108 ALA A C 1
ATOM 840 O O . ALA A 1 108 ? -2.294 19.877 -16.240 1.00 57.19 108 ALA A O 1
ATOM 841 N N . GLY A 1 109 ? -1.417 20.967 -14.482 1.00 51.81 109 GLY A N 1
ATOM 842 C CA . GLY A 1 109 ? -2.538 21.825 -14.036 1.00 51.81 109 GLY A CA 1
ATOM 843 C C . GLY A 1 109 ? -3.947 21.251 -13.810 1.00 51.81 109 GLY A C 1
ATOM 844 O O . GLY A 1 109 ? -4.738 21.866 -13.105 1.00 51.81 109 GLY A O 1
ATOM 845 N N . THR A 1 110 ? -4.301 20.084 -14.345 1.00 58.25 110 THR A N 1
ATOM 846 C CA . THR A 1 110 ? -5.706 19.630 -14.363 1.00 58.25 110 THR A CA 1
ATOM 847 C C . THR A 1 110 ? -6.038 18.724 -13.165 1.00 58.25 110 THR A C 1
ATOM 849 O O . THR A 1 110 ? -5.246 17.860 -12.802 1.00 58.25 110 THR A O 1
ATOM 852 N N . LEU A 1 111 ? -7.220 18.875 -12.555 1.00 52.50 111 LEU A N 1
ATOM 853 C CA . LEU A 1 111 ? -7.719 18.214 -11.329 1.00 52.50 111 LEU A CA 1
ATOM 854 C C . LEU A 1 111 ? -7.255 16.756 -11.087 1.00 52.50 111 LEU A C 1
ATOM 856 O O . LEU A 1 111 ? -7.599 15.841 -11.826 1.00 52.50 111 LEU A O 1
ATOM 860 N N . THR A 1 112 ? -6.543 16.480 -9.991 1.00 65.56 112 THR A N 1
ATOM 861 C CA . THR A 1 112 ? -5.923 15.165 -9.706 1.00 65.56 112 THR A CA 1
ATOM 862 C C . THR A 1 112 ? -6.940 14.019 -9.517 1.00 65.56 112 THR A C 1
ATOM 864 O O . THR A 1 112 ? -7.723 14.031 -8.570 1.00 65.56 112 THR A O 1
ATOM 867 N N . LYS A 1 113 ? -6.869 12.950 -10.338 1.00 78.12 113 LYS A N 1
ATOM 868 C CA . LYS A 1 113 ? -7.653 11.711 -10.136 1.00 78.12 113 LYS A CA 1
ATOM 869 C C . LYS A 1 113 ? -7.197 11.025 -8.844 1.00 78.12 113 LYS A C 1
ATOM 871 O O . LYS A 1 113 ? -6.116 10.424 -8.802 1.00 78.12 113 LYS A O 1
ATOM 876 N N . LYS A 1 114 ? -8.024 11.138 -7.803 1.00 89.75 114 LYS A N 1
ATOM 877 C CA . LYS A 1 114 ? -7.836 10.569 -6.463 1.00 89.75 114 LYS A CA 1
ATOM 878 C C . LYS A 1 114 ? -8.706 9.325 -6.309 1.00 89.75 114 LYS A C 1
ATOM 880 O O . LYS A 1 114 ? -9.878 9.336 -6.665 1.00 89.75 114 LYS A O 1
ATOM 885 N N . LYS A 1 115 ? -8.142 8.253 -5.757 1.00 93.31 115 LYS A N 1
ATOM 886 C CA . LYS A 1 115 ? -8.862 7.009 -5.457 1.00 93.31 115 LYS A CA 1
ATOM 887 C C . LYS A 1 115 ? -8.529 6.560 -4.040 1.00 93.31 115 LYS A C 1
ATOM 889 O O . LYS A 1 115 ? -7.354 6.527 -3.687 1.00 93.31 115 LYS A O 1
ATOM 894 N N . LYS A 1 116 ? -9.543 6.213 -3.247 1.00 96.19 116 LYS A N 1
ATOM 895 C CA . LYS A 1 116 ? -9.380 5.623 -1.911 1.00 96.19 116 LYS A CA 1
ATOM 896 C C . LYS A 1 116 ? -9.796 4.148 -1.920 1.00 96.19 116 LYS A C 1
ATOM 898 O O . LYS A 1 116 ? -10.667 3.769 -2.708 1.00 96.19 116 LYS A O 1
ATOM 903 N N . LYS A 1 117 ? -9.161 3.323 -1.090 1.00 97.75 117 LYS A N 1
ATOM 904 C CA . LYS A 1 117 ? -9.491 1.909 -0.866 1.00 97.75 117 LYS A CA 1
ATOM 905 C C . LYS A 1 117 ? -9.241 1.539 0.591 1.00 97.75 117 LYS A C 1
ATOM 907 O O . LYS A 1 117 ? -8.241 1.972 1.144 1.00 97.75 117 LYS A O 1
ATOM 912 N N . ILE A 1 118 ? -10.126 0.739 1.176 1.00 98.06 118 ILE A N 1
ATOM 913 C CA . ILE A 1 118 ? -9.918 0.173 2.512 1.00 98.06 118 ILE A CA 1
ATOM 914 C C . ILE A 1 118 ? -9.061 -1.079 2.377 1.00 98.06 118 ILE A C 1
ATOM 916 O O . ILE A 1 118 ? -9.329 -1.909 1.500 1.00 98.06 118 ILE A O 1
ATOM 920 N N . LEU A 1 119 ? -8.026 -1.172 3.202 1.00 98.38 119 LEU A N 1
ATOM 921 C CA . LEU A 1 119 ? -7.081 -2.278 3.243 1.00 98.38 119 LEU A CA 1
ATOM 922 C C . LEU A 1 119 ? -7.427 -3.249 4.366 1.00 98.38 119 LEU A C 1
ATOM 924 O O . LEU A 1 119 ? -7.962 -2.843 5.395 1.00 98.38 119 LEU A O 1
ATOM 928 N N . VAL A 1 120 ? -7.080 -4.514 4.155 1.00 98.00 120 VAL A N 1
ATOM 929 C CA . VAL A 1 120 ? -7.235 -5.575 5.159 1.00 98.00 120 VAL A CA 1
ATOM 930 C C . VAL A 1 120 ? -5.933 -6.314 5.445 1.00 98.00 120 VAL A C 1
ATOM 932 O O . VAL A 1 120 ? -5.778 -6.841 6.538 1.00 98.00 120 VAL A O 1
ATOM 935 N N . GLU A 1 121 ? -4.996 -6.354 4.493 1.00 98.06 121 GLU A N 1
ATOM 936 C CA . GLU A 1 121 ? -3.824 -7.228 4.590 1.00 98.06 121 GLU A CA 1
ATOM 937 C C . GLU A 1 121 ? -2.675 -6.752 3.686 1.00 98.06 121 GLU A C 1
ATOM 939 O O . GLU A 1 121 ? -2.906 -6.111 2.649 1.00 98.06 121 GLU A O 1
ATOM 944 N N . VAL A 1 122 ? -1.443 -7.086 4.086 1.00 98.38 122 VAL A N 1
ATOM 945 C CA . VAL A 1 122 ? -0.194 -6.815 3.359 1.00 98.38 122 VAL A CA 1
ATOM 946 C C . VAL A 1 122 ? 0.436 -8.140 2.929 1.00 98.38 122 VAL A C 1
ATOM 948 O O . VAL A 1 122 ? 0.684 -8.999 3.766 1.00 98.38 122 VAL A O 1
ATOM 951 N N . TYR A 1 123 ? 0.756 -8.261 1.644 1.00 98.00 123 TYR A N 1
ATOM 952 C CA . TYR A 1 123 ? 1.494 -9.376 1.047 1.00 98.00 123 TYR A CA 1
ATOM 953 C C . TYR A 1 123 ? 2.936 -8.940 0.790 1.00 98.00 123 TYR A C 1
ATOM 955 O O . TYR A 1 123 ? 3.158 -7.906 0.152 1.00 98.00 123 TYR A O 1
ATOM 963 N N . LYS A 1 124 ? 3.908 -9.700 1.297 1.00 96.56 124 LYS A N 1
ATOM 964 C CA . LYS A 1 124 ? 5.350 -9.385 1.215 1.00 96.56 124 LYS A CA 1
ATOM 965 C C . LYS A 1 124 ? 6.090 -10.247 0.185 1.00 96.56 124 LYS A C 1
ATOM 967 O O . LYS A 1 124 ? 7.194 -9.911 -0.216 1.00 96.56 124 LYS A O 1
ATOM 972 N N . ASP A 1 125 ? 5.457 -11.326 -0.240 1.00 93.19 125 ASP A N 1
ATOM 973 C CA . ASP A 1 125 ? 5.921 -12.391 -1.123 1.00 93.19 125 ASP A CA 1
ATOM 974 C C . ASP A 1 125 ? 5.433 -12.181 -2.565 1.00 93.19 125 ASP A C 1
ATOM 976 O O . ASP A 1 125 ? 4.985 -13.103 -3.243 1.00 93.19 125 ASP A O 1
ATOM 980 N N . ILE A 1 126 ? 5.482 -10.938 -3.052 1.00 94.19 126 ILE A N 1
ATOM 981 C CA . ILE A 1 126 ? 5.126 -10.657 -4.445 1.00 94.19 126 ILE A CA 1
ATOM 982 C C . ILE A 1 126 ? 6.334 -10.975 -5.332 1.00 94.19 126 ILE A C 1
ATOM 984 O O . ILE A 1 126 ? 7.395 -10.376 -5.134 1.00 94.19 126 ILE A O 1
ATOM 988 N N . PRO A 1 127 ? 6.193 -11.870 -6.327 1.00 89.94 127 PRO A N 1
ATOM 989 C CA . PRO A 1 127 ? 7.280 -12.161 -7.248 1.00 89.94 127 PRO A CA 1
ATOM 990 C C . PRO A 1 127 ? 7.627 -10.924 -8.076 1.00 89.94 127 PRO A C 1
ATOM 992 O O . PRO A 1 127 ? 6.774 -10.066 -8.341 1.00 89.94 127 PRO A O 1
ATOM 995 N N . ALA A 1 128 ? 8.881 -10.863 -8.524 1.00 88.44 128 ALA A N 1
ATOM 996 C CA . ALA A 1 128 ? 9.324 -9.821 -9.435 1.00 88.44 128 ALA A CA 1
ATOM 997 C C . ALA A 1 128 ? 8.430 -9.775 -10.683 1.00 88.44 128 ALA A C 1
ATOM 999 O O . ALA A 1 128 ? 7.977 -10.802 -11.200 1.00 88.44 128 ALA A O 1
ATOM 1000 N N . TRP A 1 129 ? 8.126 -8.566 -11.151 1.00 88.19 129 TRP A N 1
ATOM 1001 C CA . TRP A 1 129 ? 7.292 -8.400 -12.335 1.00 88.19 129 TRP A CA 1
ATOM 1002 C C . TRP A 1 129 ? 8.091 -8.781 -13.587 1.00 88.19 129 TRP A C 1
ATOM 1004 O O . TRP A 1 129 ? 9.171 -8.221 -13.781 1.00 88.19 129 TRP A O 1
ATOM 1014 N N . PRO A 1 130 ? 7.578 -9.671 -14.461 1.00 81.69 130 PRO A N 1
ATOM 1015 C CA . PRO A 1 130 ? 8.314 -10.139 -15.638 1.00 81.69 130 PRO A CA 1
ATOM 1016 C C . PRO A 1 130 ? 8.839 -9.004 -16.525 1.00 81.69 130 PRO A C 1
ATOM 1018 O O . PRO A 1 130 ? 9.955 -9.073 -17.029 1.00 81.69 130 PRO A O 1
ATOM 1021 N N . GLU A 1 131 ? 8.076 -7.914 -16.657 1.00 79.81 131 GLU A N 1
ATOM 1022 C CA . GLU A 1 131 ? 8.437 -6.748 -17.473 1.00 79.81 131 GLU A CA 1
ATOM 1023 C C . GLU A 1 131 ? 9.541 -5.872 -16.837 1.00 79.81 131 GLU A C 1
ATOM 1025 O O . GLU A 1 131 ? 9.960 -4.866 -17.415 1.00 79.81 131 GLU A O 1
ATOM 1030 N N . ARG A 1 132 ? 9.979 -6.207 -15.619 1.00 76.56 132 ARG A N 1
ATOM 1031 C CA . ARG A 1 132 ? 10.991 -5.480 -14.840 1.00 76.56 132 ARG A CA 1
ATOM 1032 C C . ARG A 1 132 ? 12.248 -6.295 -14.553 1.00 76.56 132 ARG A C 1
ATOM 1034 O O . ARG A 1 132 ? 13.247 -5.689 -14.191 1.00 76.56 132 ARG A O 1
ATOM 1041 N N . CYS A 1 133 ? 12.241 -7.608 -14.787 1.00 67.75 133 CYS A N 1
ATOM 1042 C CA . CYS A 1 133 ? 13.391 -8.478 -14.519 1.00 67.75 133 CYS A CA 1
ATOM 1043 C C . CYS A 1 133 ? 14.629 -8.168 -15.381 1.00 67.75 133 CYS A C 1
ATOM 1045 O O . CYS A 1 133 ? 15.739 -8.473 -14.971 1.00 67.75 133 CYS A O 1
ATOM 1047 N N . LEU A 1 134 ? 14.449 -7.564 -16.561 1.00 68.94 134 LEU A N 1
ATOM 1048 C CA . LEU A 1 134 ? 15.538 -7.239 -17.499 1.00 68.94 134 LEU A CA 1
ATOM 1049 C C . LEU A 1 134 ? 16.028 -5.785 -17.388 1.00 68.94 134 LEU A C 1
ATOM 1051 O O . LEU A 1 134 ? 16.847 -5.346 -18.191 1.00 68.94 134 LEU A O 1
ATOM 1055 N N . VAL A 1 135 ? 15.483 -5.010 -16.446 1.00 72.94 135 VAL A N 1
ATOM 1056 C CA . VAL A 1 135 ? 15.838 -3.598 -16.262 1.00 72.94 135 VAL A CA 1
ATOM 1057 C C . VAL A 1 135 ? 17.022 -3.492 -15.303 1.00 72.94 135 VAL A C 1
ATOM 1059 O O . VAL A 1 135 ? 17.092 -4.201 -14.303 1.00 72.94 135 VAL A O 1
ATOM 1062 N N . GLU A 1 136 ? 17.941 -2.573 -15.585 1.00 70.31 136 GLU A N 1
ATOM 1063 C CA . GLU A 1 136 ? 19.062 -2.254 -14.701 1.00 70.31 136 GLU A CA 1
ATOM 1064 C C . GLU A 1 136 ? 18.569 -1.923 -13.273 1.00 70.31 136 GLU A C 1
ATOM 1066 O O . GLU A 1 136 ? 17.644 -1.126 -13.080 1.00 70.31 136 GLU A O 1
ATOM 1071 N N . GLY A 1 137 ? 19.149 -2.585 -12.266 1.00 72.56 137 GLY A N 1
ATOM 1072 C CA . GLY A 1 137 ? 18.741 -2.462 -10.860 1.00 72.56 137 GLY A CA 1
ATOM 1073 C C . GLY A 1 137 ? 17.545 -3.329 -10.433 1.00 72.56 137 GLY A C 1
ATOM 1074 O O . GLY A 1 137 ? 17.008 -3.110 -9.348 1.00 72.56 137 GLY A O 1
ATOM 1075 N N . ALA A 1 138 ? 17.112 -4.303 -11.245 1.00 72.69 138 ALA A N 1
ATOM 1076 C CA . ALA A 1 138 ? 16.020 -5.227 -10.902 1.00 72.69 138 ALA A CA 1
ATOM 1077 C C . ALA A 1 138 ? 16.249 -6.001 -9.587 1.00 72.69 138 ALA A C 1
ATOM 1079 O O . ALA A 1 138 ? 15.305 -6.182 -8.821 1.00 72.69 138 ALA A O 1
ATOM 1080 N N . GLU A 1 139 ? 17.495 -6.389 -9.298 1.00 75.94 139 GLU A N 1
ATOM 1081 C CA . GLU A 1 139 ? 17.912 -7.111 -8.080 1.00 75.94 139 GLU A CA 1
ATOM 1082 C C . GLU A 1 139 ? 17.564 -6.353 -6.781 1.00 75.94 139 GLU A C 1
ATOM 1084 O O . GLU A 1 139 ? 17.216 -6.948 -5.754 1.00 75.94 139 GLU A O 1
ATOM 1089 N N . GLU A 1 140 ? 17.611 -5.018 -6.831 1.00 82.81 140 GLU A N 1
ATOM 1090 C CA . 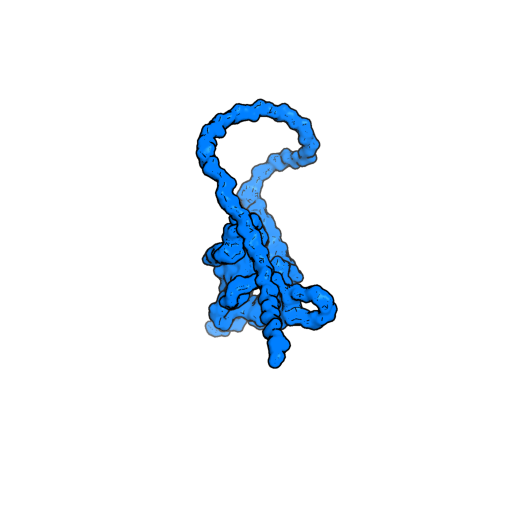GLU A 1 140 ? 17.338 -4.147 -5.684 1.00 82.81 140 GLU A CA 1
ATOM 1091 C C . GLU A 1 140 ? 15.847 -3.859 -5.499 1.00 82.81 140 GLU A C 1
ATOM 1093 O O . GLU A 1 140 ? 15.409 -3.476 -4.406 1.00 82.81 140 GLU A O 1
ATOM 1098 N N . ARG A 1 141 ? 15.046 -4.031 -6.559 1.00 90.38 141 ARG A N 1
ATOM 1099 C CA . ARG A 1 141 ? 13.611 -3.763 -6.505 1.00 90.38 141 ARG A CA 1
ATOM 1100 C C . ARG A 1 141 ? 12.921 -4.794 -5.626 1.00 90.38 141 ARG A C 1
ATOM 1102 O O . ARG A 1 141 ? 13.232 -5.985 -5.602 1.00 90.38 141 ARG A O 1
ATOM 1109 N N . ARG A 1 142 ? 11.942 -4.307 -4.873 1.00 94.06 142 ARG A N 1
ATOM 1110 C CA . ARG A 1 142 ? 11.115 -5.122 -3.984 1.00 94.06 142 ARG A CA 1
ATOM 1111 C C . ARG A 1 142 ? 9.656 -4.843 -4.267 1.00 94.06 142 ARG A C 1
ATOM 1113 O O . ARG A 1 142 ? 9.292 -3.716 -4.590 1.00 94.06 142 ARG A O 1
ATOM 1120 N N . TYR A 1 143 ? 8.818 -5.857 -4.125 1.00 96.06 143 TYR A N 1
ATOM 1121 C CA . TYR A 1 143 ? 7.415 -5.775 -4.505 1.00 96.06 143 TYR A CA 1
ATOM 1122 C C . TYR A 1 143 ? 6.537 -6.197 -3.343 1.00 96.06 143 TYR A C 1
ATOM 1124 O O . TYR A 1 143 ? 6.810 -7.194 -2.685 1.00 96.06 143 TYR A O 1
ATOM 1132 N N . PHE A 1 144 ? 5.461 -5.456 -3.101 1.00 98.00 144 PHE A N 1
ATOM 1133 C CA . PHE A 1 144 ? 4.478 -5.808 -2.081 1.00 98.00 144 PHE A CA 1
ATOM 1134 C C . PHE A 1 144 ? 3.056 -5.619 -2.599 1.00 98.00 144 PHE A C 1
ATOM 1136 O O . PHE A 1 144 ? 2.798 -4.870 -3.545 1.00 98.00 144 PHE A O 1
ATOM 1143 N N . GLY A 1 145 ? 2.118 -6.328 -1.979 1.00 98.06 145 GLY A N 1
ATOM 1144 C CA . GLY A 1 145 ? 0.706 -6.319 -2.327 1.00 98.06 145 GLY A CA 1
ATOM 1145 C C . GLY A 1 145 ? -0.145 -5.798 -1.180 1.00 98.06 145 GLY A C 1
ATOM 1146 O O . GLY A 1 145 ? 0.093 -6.114 -0.022 1.00 98.06 145 GLY A O 1
ATOM 1147 N N . LEU A 1 146 ? -1.174 -5.019 -1.501 1.00 98.38 146 LEU A N 1
ATOM 1148 C CA . LEU A 1 146 ? -2.170 -4.553 -0.540 1.00 98.38 146 LEU A CA 1
ATOM 1149 C C . LEU A 1 146 ? -3.537 -5.108 -0.912 1.00 98.38 146 LEU A C 1
ATOM 1151 O O . LEU A 1 146 ? -4.095 -4.746 -1.954 1.00 98.38 146 LEU A O 1
ATOM 1155 N N . LYS A 1 147 ? -4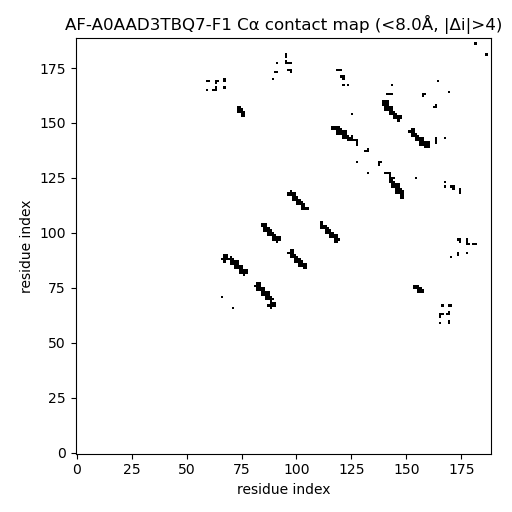.087 -5.972 -0.062 1.00 98.44 147 LYS A N 1
ATOM 1156 C CA . LYS A 1 147 ? -5.427 -6.521 -0.258 1.00 98.44 147 LYS A CA 1
ATOM 1157 C C . LYS A 1 147 ? -6.463 -5.566 0.282 1.00 98.44 147 LYS A C 1
ATOM 1159 O O . LYS A 1 147 ? -6.359 -5.029 1.385 1.00 98.44 147 LYS A O 1
ATOM 1164 N N . THR A 1 148 ? -7.462 -5.337 -0.548 1.00 98.25 148 THR A N 1
ATOM 1165 C CA . THR A 1 148 ? -8.597 -4.485 -0.227 1.00 98.25 148 THR A CA 1
ATOM 1166 C C . THR A 1 148 ? -9.744 -5.311 0.335 1.00 98.25 148 THR A C 1
ATOM 1168 O O . THR A 1 148 ? -9.832 -6.504 0.061 1.00 98.25 148 THR A O 1
ATOM 1171 N N . VAL A 1 149 ? -10.677 -4.660 1.032 1.00 97.06 149 VAL A N 1
ATOM 1172 C CA . VAL A 1 149 ? -11.939 -5.288 1.485 1.00 97.06 149 VAL A CA 1
ATOM 1173 C C . VAL A 1 149 ? -12.733 -5.947 0.349 1.00 97.06 149 VAL A C 1
ATOM 1175 O O . VAL A 1 149 ? -13.473 -6.888 0.578 1.00 97.06 149 VAL A O 1
ATOM 1178 N N . ALA A 1 150 ? -12.541 -5.496 -0.895 1.00 95.62 150 ALA A N 1
ATOM 1179 C CA . ALA A 1 150 ? -13.152 -6.086 -2.086 1.00 95.62 150 ALA A CA 1
ATOM 1180 C C . ALA A 1 150 ? -12.379 -7.313 -2.624 1.00 95.62 150 ALA A C 1
ATOM 1182 O O . ALA A 1 150 ? -12.494 -7.637 -3.803 1.00 95.62 150 ALA A O 1
ATOM 1183 N N . GLY A 1 151 ? -11.480 -7.909 -1.835 1.00 95.44 151 GLY A N 1
ATOM 1184 C CA . GLY A 1 151 ? -10.658 -9.069 -2.202 1.00 95.44 151 GLY A CA 1
ATOM 1185 C C . GLY A 1 151 ? -9.492 -8.777 -3.156 1.00 95.44 151 GLY A C 1
ATOM 1186 O O . GLY A 1 151 ? -8.522 -9.526 -3.201 1.00 95.44 151 GLY A O 1
ATOM 1187 N N . ARG A 1 152 ? -9.521 -7.662 -3.898 1.00 95.50 152 ARG A N 1
ATOM 1188 C CA . ARG A 1 152 ? -8.450 -7.306 -4.843 1.00 95.50 152 ARG A CA 1
ATOM 1189 C C . ARG A 1 152 ? -7.130 -6.999 -4.133 1.00 95.50 152 ARG A C 1
ATOM 1191 O O . ARG A 1 152 ? -7.111 -6.128 -3.262 1.00 95.50 152 ARG A O 1
ATOM 1198 N N . VAL A 1 153 ? -6.034 -7.562 -4.646 1.00 97.31 153 VAL A N 1
ATOM 1199 C CA . VAL A 1 153 ? -4.651 -7.177 -4.318 1.00 97.31 153 VAL A CA 1
ATOM 1200 C C . VAL A 1 153 ? -4.150 -6.084 -5.272 1.00 97.31 153 VAL A C 1
ATOM 1202 O O . VAL A 1 153 ? -4.312 -6.159 -6.493 1.00 97.31 153 VAL A O 1
ATOM 1205 N N . ILE A 1 154 ? -3.575 -5.020 -4.717 1.00 97.25 154 ILE A N 1
ATOM 1206 C CA . ILE A 1 154 ? -2.923 -3.936 -5.457 1.00 97.25 154 ILE A CA 1
ATOM 1207 C C . ILE A 1 154 ? -1.422 -4.050 -5.225 1.00 97.25 154 ILE A C 1
ATOM 1209 O O . ILE A 1 154 ? -0.983 -3.919 -4.090 1.00 97.25 154 ILE A O 1
ATOM 1213 N N . GLN A 1 155 ? -0.656 -4.272 -6.290 1.00 97.81 155 GLN A N 1
ATOM 1214 C CA . GLN A 1 155 ? 0.791 -4.455 -6.198 1.00 97.81 155 GLN A CA 1
ATOM 1215 C C . GLN A 1 155 ? 1.542 -3.143 -6.441 1.00 97.81 155 GLN A C 1
ATOM 1217 O O . GLN A 1 155 ? 1.157 -2.349 -7.314 1.00 97.81 155 GLN A O 1
ATOM 1222 N N . PHE A 1 156 ? 2.619 -2.956 -5.687 1.00 97.25 156 PHE A N 1
ATOM 1223 C CA . PHE A 1 156 ? 3.523 -1.817 -5.760 1.00 97.25 156 PHE A CA 1
ATOM 1224 C C . PHE A 1 156 ? 4.982 -2.275 -5.816 1.00 97.25 156 PHE A C 1
ATOM 1226 O O . PHE A 1 156 ? 5.323 -3.317 -5.261 1.00 97.25 156 PHE A O 1
ATOM 1233 N N . GLU A 1 157 ? 5.819 -1.470 -6.466 1.00 95.56 157 GLU A N 1
ATOM 1234 C CA . GLU A 1 157 ? 7.278 -1.606 -6.490 1.00 95.56 157 GLU A CA 1
ATOM 1235 C C . GLU A 1 157 ? 7.913 -0.562 -5.563 1.00 95.56 157 GLU A C 1
ATOM 1237 O O . GLU A 1 157 ? 7.518 0.608 -5.568 1.00 95.56 157 GLU A O 1
ATOM 1242 N N . CYS A 1 158 ? 8.913 -1.003 -4.809 1.00 94.50 158 CYS A N 1
ATOM 1243 C CA . CYS A 1 158 ? 9.821 -0.208 -3.999 1.00 94.50 158 CYS A CA 1
ATOM 1244 C C . CYS A 1 158 ? 11.211 -0.204 -4.632 1.00 94.50 158 CYS A C 1
ATOM 1246 O O . CYS A 1 158 ? 11.652 -1.192 -5.225 1.00 94.50 158 CYS A O 1
ATOM 1248 N N . ARG A 1 159 ? 11.922 0.905 -4.451 1.00 91.06 159 ARG A N 1
ATOM 1249 C CA . ARG A 1 159 ? 13.251 1.135 -5.011 1.00 91.06 159 ARG A CA 1
ATOM 1250 C C . ARG A 1 159 ? 14.316 0.255 -4.375 1.00 91.06 159 ARG A C 1
ATOM 1252 O O . ARG A 1 159 ? 15.242 -0.121 -5.079 1.00 91.06 159 ARG A O 1
ATOM 1259 N N . ASN A 1 160 ? 14.188 -0.021 -3.078 1.00 90.44 160 ASN A N 1
ATOM 1260 C CA . ASN A 1 160 ? 15.142 -0.792 -2.289 1.00 90.44 160 ASN A CA 1
ATOM 1261 C C . ASN A 1 160 ? 14.461 -1.466 -1.081 1.00 90.44 160 ASN A C 1
ATOM 1263 O O . ASN A 1 160 ? 13.275 -1.252 -0.797 1.00 90.44 160 ASN A O 1
ATOM 1267 N N . GLN A 1 161 ? 15.236 -2.258 -0.335 1.00 92.06 161 GLN A N 1
ATOM 1268 C CA . GLN A 1 161 ? 14.774 -2.972 0.859 1.00 92.06 161 GLN A CA 1
ATOM 1269 C C . GLN A 1 161 ? 14.269 -2.038 1.971 1.00 92.06 161 GLN A C 1
ATOM 1271 O O . GLN A 1 161 ? 13.325 -2.380 2.684 1.00 92.06 161 GLN A O 1
ATOM 1276 N N . GLN A 1 162 ? 14.877 -0.861 2.132 1.00 91.06 162 GLN A N 1
ATOM 1277 C CA . GLN A 1 162 ? 14.490 0.084 3.178 1.00 91.06 162 GLN A CA 1
ATOM 1278 C C . GLN A 1 162 ? 13.090 0.646 2.920 1.00 91.06 162 GLN A C 1
ATOM 1280 O O . GLN A 1 162 ? 12.247 0.610 3.815 1.00 91.06 162 GLN A O 1
ATOM 1285 N N . GLU A 1 163 ? 12.818 1.114 1.699 1.00 92.56 163 GLU A N 1
ATOM 1286 C CA . GLU A 1 163 ? 11.494 1.603 1.310 1.00 92.56 163 GLU A CA 1
ATOM 1287 C C . GLU A 1 163 ? 10.445 0.496 1.468 1.00 92.56 163 GLU A C 1
ATOM 1289 O O . GLU A 1 163 ? 9.391 0.719 2.065 1.00 92.56 163 GLU A O 1
ATOM 1294 N N . PHE A 1 164 ? 10.766 -0.723 1.027 1.00 94.50 164 PHE A N 1
ATOM 1295 C CA . PHE A 1 164 ? 9.902 -1.886 1.217 1.00 94.50 164 PHE A CA 1
ATOM 1296 C C . PHE A 1 164 ? 9.573 -2.137 2.691 1.00 94.50 164 PHE A C 1
ATOM 1298 O O . PHE A 1 164 ? 8.407 -2.337 3.043 1.00 94.50 164 PHE A O 1
ATOM 1305 N N . ASN A 1 165 ? 10.575 -2.089 3.572 1.00 93.38 165 ASN A N 1
ATOM 1306 C CA . ASN A 1 165 ? 10.373 -2.296 5.001 1.00 93.38 165 ASN A CA 1
ATOM 1307 C C . ASN A 1 165 ? 9.496 -1.196 5.606 1.00 93.38 165 ASN A C 1
ATOM 1309 O O . ASN A 1 165 ? 8.563 -1.521 6.337 1.00 93.38 165 ASN A O 1
ATOM 1313 N N . VAL A 1 166 ? 9.740 0.075 5.270 1.00 91.81 166 VAL A N 1
ATOM 1314 C CA . VAL A 1 166 ? 8.940 1.211 5.756 1.00 91.81 166 VAL A CA 1
ATOM 1315 C C . VAL A 1 166 ? 7.467 1.041 5.384 1.00 91.81 166 VAL A C 1
ATOM 1317 O O . VAL A 1 166 ? 6.597 1.143 6.251 1.00 91.81 166 VAL A O 1
ATOM 1320 N N . TRP A 1 167 ? 7.179 0.736 4.116 1.00 95.38 167 TRP A N 1
ATOM 1321 C CA . TRP A 1 167 ? 5.805 0.561 3.652 1.00 95.38 167 TRP A CA 1
ATOM 1322 C C . TRP A 1 167 ? 5.135 -0.662 4.275 1.00 95.38 167 TRP A C 1
ATOM 1324 O O . TRP A 1 167 ? 4.036 -0.558 4.817 1.00 95.38 167 TRP A O 1
ATOM 1334 N N . THR A 1 168 ? 5.780 -1.825 4.226 1.00 96.44 168 THR A N 1
ATOM 1335 C CA . THR A 1 168 ? 5.147 -3.077 4.660 1.00 96.44 168 THR A CA 1
ATOM 1336 C C . THR A 1 168 ? 4.975 -3.156 6.175 1.00 96.44 168 THR A C 1
ATOM 1338 O O . THR A 1 168 ? 3.893 -3.529 6.637 1.00 96.44 168 THR A O 1
ATOM 1341 N N . HIS A 1 169 ? 5.983 -2.772 6.964 1.00 94.94 169 HIS A N 1
ATOM 1342 C CA . HIS A 1 169 ? 5.886 -2.787 8.428 1.00 94.94 169 HIS A CA 1
ATOM 1343 C C . HIS A 1 169 ? 4.941 -1.700 8.924 1.00 94.94 169 HIS A C 1
ATOM 1345 O O . HIS A 1 169 ? 4.073 -1.985 9.746 1.00 94.94 169 HIS A O 1
ATOM 1351 N N . GLY A 1 170 ? 5.039 -0.486 8.375 1.00 94.00 170 GLY A N 1
ATOM 1352 C CA . GLY A 1 170 ? 4.165 0.609 8.775 1.00 94.00 170 GLY A CA 1
ATOM 1353 C C . GLY A 1 170 ? 2.689 0.315 8.487 1.00 94.00 170 GLY A C 1
ATOM 1354 O O . GLY A 1 170 ? 1.846 0.503 9.359 1.00 94.00 170 GLY A O 1
ATOM 1355 N N . ILE A 1 171 ? 2.353 -0.232 7.311 1.00 96.69 171 ILE A N 1
ATOM 1356 C CA . ILE A 1 171 ? 0.960 -0.609 7.012 1.00 96.69 171 ILE A CA 1
ATOM 1357 C C . ILE A 1 171 ? 0.496 -1.761 7.912 1.00 96.69 171 ILE A C 1
ATOM 1359 O O . ILE A 1 171 ? -0.632 -1.722 8.403 1.00 96.69 171 ILE A O 1
ATOM 1363 N N . SER A 1 172 ? 1.350 -2.759 8.167 1.00 96.44 172 SER A N 1
ATOM 1364 C CA . SER A 1 172 ? 1.020 -3.865 9.081 1.00 96.44 172 SER A CA 1
ATOM 1365 C C . SER A 1 172 ? 0.721 -3.353 10.494 1.00 96.44 172 SER A C 1
ATOM 1367 O O . SER A 1 172 ? -0.258 -3.775 11.107 1.00 96.44 172 SER A O 1
ATOM 1369 N N . ARG A 1 173 ? 1.500 -2.377 10.979 1.00 94.75 173 ARG A N 1
ATOM 1370 C CA . ARG A 1 173 ? 1.269 -1.698 12.260 1.00 94.75 173 ARG A CA 1
ATOM 1371 C C . ARG A 1 173 ? -0.079 -0.977 12.280 1.00 94.75 173 ARG A C 1
ATOM 1373 O O . ARG A 1 173 ? -0.850 -1.175 13.214 1.00 94.75 173 ARG A O 1
ATOM 1380 N N . LEU A 1 174 ? -0.404 -0.202 11.240 1.00 94.88 174 LEU A N 1
ATOM 1381 C CA . LEU A 1 174 ? -1.700 0.484 11.147 1.00 94.88 174 LEU A CA 1
ATOM 1382 C C . LEU A 1 174 ? -2.880 -0.500 11.142 1.00 94.88 174 LEU A C 1
ATOM 1384 O O . LEU A 1 174 ? -3.905 -0.223 11.760 1.00 94.88 174 LEU A O 1
ATOM 1388 N N . LEU A 1 175 ? -2.743 -1.649 10.471 1.00 96.44 175 LEU A N 1
ATOM 1389 C CA . LEU A 1 175 ? -3.763 -2.704 10.482 1.00 96.44 175 LEU A CA 1
ATOM 1390 C C . LEU A 1 175 ? -3.947 -3.300 11.884 1.00 96.44 175 LEU A C 1
ATOM 1392 O O . LEU A 1 175 ? -5.085 -3.505 12.302 1.00 96.44 175 LEU A O 1
ATOM 1396 N N . GLY A 1 176 ? -2.854 -3.523 12.621 1.00 95.19 176 GLY A N 1
ATOM 1397 C CA . GLY A 1 176 ? -2.894 -3.969 14.016 1.00 95.19 176 GLY A CA 1
ATOM 1398 C C . GLY A 1 176 ? -3.626 -2.980 14.926 1.00 95.19 176 GLY A C 1
ATOM 1399 O O . GLY A 1 176 ? -4.583 -3.362 15.595 1.00 95.19 176 GLY A O 1
ATOM 1400 N N . VAL A 1 177 ? -3.249 -1.698 14.870 1.00 93.25 177 VAL A N 1
ATOM 1401 C CA . VAL A 1 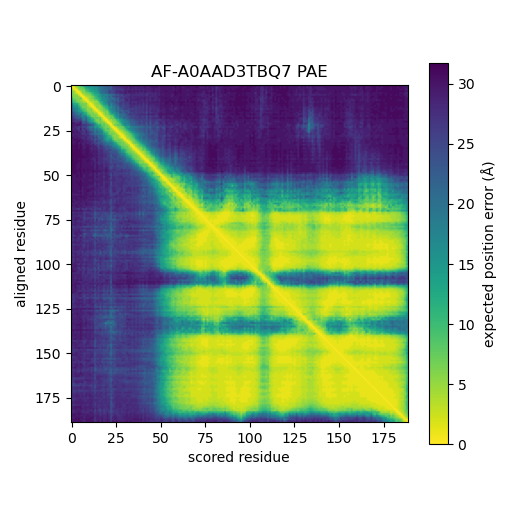177 ? -3.888 -0.623 15.654 1.00 93.25 177 VAL A CA 1
ATOM 1402 C C . VAL A 1 177 ? -5.379 -0.506 15.330 1.00 93.25 177 VAL A C 1
ATOM 1404 O O . VAL A 1 177 ? -6.211 -0.447 16.231 1.00 93.25 177 VAL A O 1
ATOM 1407 N N . ALA A 1 178 ? -5.740 -0.511 14.044 1.00 94.00 178 ALA A N 1
ATOM 1408 C CA . ALA A 1 178 ? -7.133 -0.456 13.610 1.00 94.00 178 ALA A CA 1
ATOM 1409 C C . ALA A 1 178 ? -7.954 -1.648 14.134 1.00 94.00 178 ALA A C 1
ATOM 1411 O O . ALA A 1 178 ? -9.095 -1.480 14.563 1.00 94.00 178 ALA A O 1
ATOM 1412 N N . LYS A 1 179 ? -7.375 -2.856 14.125 1.00 94.19 179 LYS A N 1
ATOM 1413 C CA . LYS A 1 179 ? -8.024 -4.062 14.654 1.00 94.19 179 LYS A CA 1
ATOM 1414 C C . LYS A 1 179 ? -8.236 -3.963 16.165 1.00 94.19 179 LYS A C 1
ATOM 1416 O O . LYS A 1 179 ? -9.335 -4.243 16.631 1.00 94.19 179 LYS A O 1
ATOM 1421 N N . GLU A 1 180 ? -7.217 -3.545 16.911 1.00 92.25 180 GLU A N 1
ATOM 1422 C CA . GLU A 1 180 ? -7.285 -3.403 18.368 1.00 92.25 180 GLU A CA 1
ATOM 1423 C C . GLU A 1 180 ? -8.366 -2.406 18.797 1.00 92.25 180 GLU A C 1
ATOM 1425 O O . GLU A 1 180 ? -9.176 -2.713 19.670 1.00 92.25 180 GLU A O 1
ATOM 1430 N N . ARG A 1 181 ? -8.432 -1.237 18.148 1.00 91.19 181 ARG A N 1
ATOM 1431 C CA . ARG A 1 181 ? -9.456 -0.226 18.447 1.00 91.19 181 ARG A CA 1
ATOM 1432 C C . ARG A 1 181 ? -10.861 -0.768 18.224 1.00 91.19 181 ARG A C 1
ATOM 1434 O O . ARG A 1 181 ? -11.702 -0.658 19.108 1.00 91.19 181 ARG A O 1
ATOM 1441 N N . ARG A 1 182 ? -11.105 -1.452 17.103 1.00 87.25 182 ARG A N 1
ATOM 1442 C CA . ARG A 1 182 ? -12.412 -2.079 16.857 1.00 87.25 182 ARG A CA 1
ATOM 1443 C C . ARG A 1 182 ? -12.756 -3.141 17.896 1.00 87.25 182 ARG A C 1
ATOM 1445 O O . ARG A 1 182 ? -13.894 -3.185 18.338 1.00 87.25 182 ARG A O 1
ATOM 1452 N N . LEU A 1 183 ? -11.803 -3.974 18.308 1.00 87.12 183 LEU A N 1
ATOM 1453 C CA . LEU A 1 183 ? -12.062 -4.978 19.344 1.00 87.12 183 LEU A CA 1
ATOM 1454 C C . LEU A 1 183 ? -12.409 -4.334 20.693 1.00 87.12 183 LEU A C 1
ATOM 1456 O O . LEU A 1 183 ? -13.296 -4.826 21.376 1.00 87.12 183 LEU A O 1
ATOM 1460 N N . LYS A 1 184 ? -11.784 -3.207 21.048 1.00 83.44 184 LYS A N 1
ATOM 1461 C CA . LYS A 1 184 ? -12.111 -2.463 22.275 1.00 83.44 184 LYS A CA 1
ATOM 1462 C C . LYS A 1 184 ? -13.528 -1.883 22.267 1.00 83.44 184 LYS A C 1
ATOM 1464 O O . LYS A 1 184 ? -14.182 -1.900 23.300 1.00 83.44 184 LYS A O 1
ATOM 1469 N N . TYR A 1 185 ? -14.005 -1.386 21.125 1.00 71.94 185 TYR A N 1
ATOM 1470 C CA . TYR A 1 185 ? -15.329 -0.755 21.029 1.00 71.94 185 TYR A CA 1
ATOM 1471 C C . TYR A 1 185 ? -16.473 -1.728 20.710 1.00 71.94 185 TYR A C 1
ATOM 1473 O O . TYR A 1 185 ? -17.610 -1.454 21.076 1.00 71.94 185 TYR A O 1
ATOM 1481 N N . PHE A 1 186 ? -16.195 -2.851 20.041 1.00 68.12 186 PHE A N 1
ATOM 1482 C CA . PHE A 1 186 ? -17.209 -3.841 19.644 1.00 68.12 186 PHE A CA 1
ATOM 1483 C C . PHE A 1 186 ? -17.135 -5.164 20.428 1.00 68.12 186 PHE A C 1
ATOM 1485 O O . PHE A 1 186 ? -18.000 -6.013 20.250 1.00 68.12 186 PHE A O 1
ATOM 1492 N N . GLY A 1 187 ? -16.110 -5.363 21.263 1.00 59.66 187 GLY A N 1
ATOM 1493 C CA . GLY A 1 187 ? -15.905 -6.564 22.085 1.00 59.66 187 GLY A CA 1
ATOM 1494 C C . GLY A 1 187 ? -16.367 -6.432 23.539 1.00 59.66 187 GLY A C 1
ATOM 1495 O O . GLY A 1 187 ? -16.000 -7.271 24.354 1.00 59.66 187 GLY A O 1
ATOM 1496 N N . VAL A 1 188 ? -17.133 -5.389 23.874 1.00 52.88 188 VAL A N 1
ATOM 1497 C CA . VAL A 1 188 ? -17.845 -5.277 25.156 1.00 52.88 188 VAL A CA 1
ATOM 1498 C C . VAL A 1 188 ? -19.254 -5.844 24.959 1.00 52.88 188 VAL A C 1
ATOM 1500 O O . VAL A 1 188 ? -20.179 -5.102 24.635 1.00 52.88 188 VAL A O 1
ATOM 1503 N N . LEU A 1 189 ? -19.390 -7.165 25.090 1.00 47.56 189 LEU A N 1
ATOM 1504 C CA . LEU A 1 189 ? -20.651 -7.890 25.289 1.00 47.56 189 LEU A CA 1
ATOM 1505 C C . LEU A 1 189 ? -20.418 -8.975 26.339 1.00 47.56 189 LEU A C 1
ATOM 1507 O O . LEU A 1 189 ? -19.414 -9.708 26.188 1.00 47.56 189 LEU A O 1
#

Mean predicted aligned error: 16.13 Å

Solvent-accessible surface area (backbone atoms only — not comparable to full-atom values): 11953 Å² total; per-residue (Å²): 135,90,84,88,88,82,88,82,83,91,78,85,81,83,84,82,83,84,93,83,81,87,89,75,87,87,83,86,86,86,86,90,82,89,83,90,80,90,79,90,70,88,79,80,90,68,96,56,96,69,57,57,62,54,54,47,49,51,46,50,53,56,51,16,52,53,44,30,55,73,37,47,80,36,42,30,52,50,95,87,68,53,76,44,63,24,44,34,26,40,45,72,47,98,80,48,40,36,33,41,35,40,30,50,76,75,84,79,97,64,86,71,63,67,50,78,45,50,50,74,49,79,42,75,85,44,73,84,53,79,94,43,67,85,43,91,66,39,89,46,44,36,36,36,28,40,26,28,78,84,71,49,69,47,40,37,47,27,80,29,67,65,56,38,47,39,54,54,52,37,52,51,50,47,48,50,54,25,50,52,53,49,46,67,75,72,62,79,122

Secondary structure (DSSP, 8-state):
-----------PPP----------------------------------TTHHHHHHHHHHHHHHHHHHHH-EEEEEE-TTS-EEEEEEEEEE-TTS-EEEEEEE--SSSS---EEEEEEEEEE--PPPPGGGTTSTTGGG-EEEEEEETTS-EEEEEESSHHHHHHHHHHHHHHHHHHHHHHHHHH---

Organism: Nepenthes gracilis (NCBI:txid150966)